Protein AF-A0A9E6B744-F1 (afdb_monomer_lite)

Radius of gyration: 39.84 Å; chains: 1; bounding box: 104×55×92 Å

Structure (mmCIF, N/CA/C/O backbone):
data_AF-A0A9E6B744-F1
#
_entry.id   AF-A0A9E6B744-F1
#
loop_
_atom_site.group_PDB
_atom_site.id
_atom_site.type_symbol
_atom_site.label_atom_id
_atom_site.label_alt_id
_atom_site.label_comp_id
_atom_site.label_asym_id
_atom_site.label_entity_id
_atom_site.label_seq_id
_atom_site.pdbx_PDB_ins_code
_atom_site.Cartn_x
_atom_site.Cartn_y
_atom_site.Cartn_z
_atom_site.occupancy
_atom_site.B_iso_or_equiv
_atom_site.auth_seq_id
_atom_site.auth_comp_id
_atom_site.auth_asym_id
_atom_site.auth_atom_id
_atom_site.pdbx_PDB_model_num
ATOM 1 N N . HIS A 1 1 ? -5.087 -10.497 24.461 1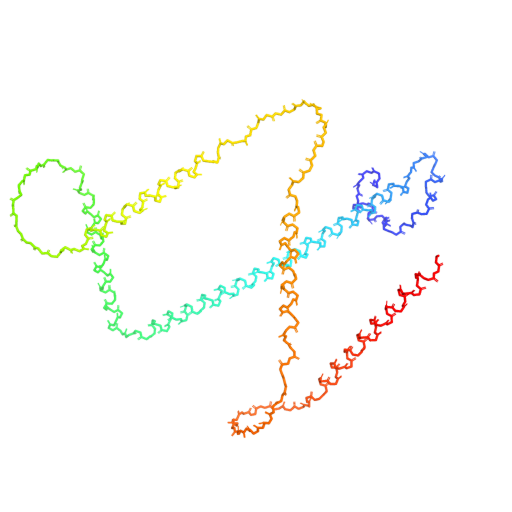.00 88.06 1 HIS A N 1
ATOM 2 C CA . HIS A 1 1 ? -5.471 -10.157 23.073 1.00 88.06 1 HIS A CA 1
ATOM 3 C C . HIS A 1 1 ? -5.691 -8.655 22.922 1.00 88.06 1 HIS A C 1
ATOM 5 O O . HIS A 1 1 ? -4.691 -7.960 22.991 1.00 88.06 1 HIS A O 1
ATOM 11 N N . ALA A 1 2 ? -6.916 -8.110 22.833 1.00 92.06 2 ALA A N 1
ATOM 12 C CA . ALA A 1 2 ? -7.140 -6.678 22.535 1.00 92.06 2 ALA A CA 1
ATOM 13 C C . ALA A 1 2 ? -6.372 -5.686 23.447 1.00 92.06 2 ALA A C 1
ATOM 15 O O . ALA A 1 2 ? -5.591 -4.882 22.947 1.00 92.06 2 ALA A O 1
ATOM 16 N N . LYS A 1 3 ? -6.492 -5.803 24.783 1.00 92.75 3 LYS A N 1
ATOM 17 C CA . LYS A 1 3 ? -5.719 -4.994 25.760 1.00 92.75 3 LYS A CA 1
ATOM 18 C C . LYS A 1 3 ? -4.191 -5.174 25.654 1.00 92.75 3 LYS A C 1
ATOM 20 O O . LYS A 1 3 ? -3.445 -4.299 26.072 1.00 92.75 3 LYS A O 1
ATOM 25 N N . ALA A 1 4 ? -3.736 -6.296 25.099 1.00 94.81 4 ALA A N 1
ATOM 26 C CA . ALA A 1 4 ? -2.325 -6.639 24.903 1.00 94.81 4 ALA A CA 1
ATOM 27 C C . ALA A 1 4 ? -1.835 -6.375 23.462 1.00 94.81 4 ALA A C 1
ATOM 29 O O . ALA A 1 4 ? -0.772 -6.856 23.093 1.00 94.81 4 ALA A O 1
ATOM 30 N N . GLN A 1 5 ? -2.623 -5.664 22.643 1.00 93.62 5 GLN A N 1
ATOM 31 C CA . GLN A 1 5 ? -2.310 -5.306 21.249 1.00 93.62 5 GLN A CA 1
ATOM 32 C C . GLN A 1 5 ? -2.060 -6.503 20.300 1.00 93.62 5 GLN A C 1
ATOM 34 O O . GLN A 1 5 ? -1.548 -6.338 19.199 1.00 93.62 5 GLN A O 1
ATOM 39 N N . GLU A 1 6 ? -2.483 -7.718 20.675 1.00 95.06 6 GLU A N 1
ATOM 40 C CA . GLU A 1 6 ? -2.377 -8.916 19.825 1.00 95.06 6 GLU A CA 1
ATOM 41 C C . GLU A 1 6 ? -3.513 -8.938 18.780 1.00 95.06 6 GLU A C 1
ATOM 43 O O . GLU A 1 6 ? -4.503 -9.669 18.923 1.00 95.06 6 GLU A O 1
ATOM 48 N N . TYR A 1 7 ? -3.406 -8.087 17.760 1.00 94.12 7 TYR A N 1
ATOM 49 C CA . TYR A 1 7 ? -4.481 -7.837 16.797 1.00 94.12 7 TYR A CA 1
ATOM 50 C C . TYR A 1 7 ? -4.802 -9.036 15.890 1.00 94.12 7 TYR A C 1
ATOM 52 O O . TYR A 1 7 ? -5.980 -9.276 15.620 1.00 94.12 7 TYR A O 1
ATOM 60 N N . ASP A 1 8 ? -3.816 -9.861 15.521 1.00 92.94 8 ASP A N 1
ATOM 61 C CA . ASP A 1 8 ? -4.054 -11.105 14.768 1.00 92.94 8 ASP A CA 1
ATOM 62 C C . ASP A 1 8 ? -4.947 -12.079 15.549 1.00 92.94 8 ASP A C 1
ATOM 64 O O . ASP A 1 8 ? -5.963 -12.554 15.042 1.00 92.94 8 ASP A O 1
ATOM 68 N N . LYS A 1 9 ? -4.622 -12.314 16.830 1.00 94.81 9 LYS A N 1
ATOM 69 C CA . LYS A 1 9 ? -5.406 -13.193 17.716 1.00 94.81 9 LYS A CA 1
ATOM 70 C C . LYS A 1 9 ? -6.803 -12.629 17.964 1.00 94.81 9 LYS A C 1
ATOM 72 O O . LYS A 1 9 ? -7.781 -13.365 17.978 1.00 94.81 9 LYS A O 1
ATOM 77 N N . ALA A 1 10 ? -6.919 -11.313 18.146 1.00 93.62 10 ALA A N 1
ATOM 78 C CA . ALA A 1 10 ? -8.222 -10.661 18.240 1.00 93.62 10 ALA A CA 1
ATOM 79 C C . ALA A 1 10 ? -9.054 -10.843 16.954 1.00 93.62 10 ALA A C 1
ATOM 81 O O . ALA A 1 10 ? -10.252 -11.106 17.037 1.00 93.62 10 ALA A O 1
ATOM 82 N N . THR A 1 11 ? -8.422 -10.778 15.780 1.00 93.88 11 THR A N 1
ATOM 83 C CA . THR A 1 11 ? -9.078 -11.037 14.490 1.00 93.88 11 THR A CA 1
ATOM 84 C C . THR A 1 11 ? -9.528 -12.496 14.372 1.00 93.88 11 THR A C 1
ATOM 86 O O . THR A 1 11 ? -10.661 -12.733 13.965 1.00 93.88 11 THR A O 1
ATOM 89 N N . SER A 1 12 ? -8.719 -13.472 14.812 1.00 95.44 12 SER A N 1
ATOM 90 C CA . SER A 1 12 ? -9.106 -14.895 14.805 1.00 95.44 12 SER A CA 1
ATOM 91 C C . SER A 1 12 ? -10.242 -15.249 15.776 1.00 95.44 12 SER A C 1
ATOM 93 O O . SER A 1 12 ? -10.881 -16.281 15.611 1.00 95.44 12 SER A O 1
ATOM 95 N N . PHE A 1 13 ? -10.514 -14.399 16.773 1.00 94.12 13 PHE A N 1
ATOM 96 C CA . PHE A 1 13 ? -11.696 -14.482 17.643 1.00 94.12 13 PHE A CA 1
ATOM 97 C C . PHE A 1 13 ? -12.860 -13.595 17.155 1.00 94.12 13 PHE A C 1
ATOM 99 O O . PHE A 1 13 ? -13.690 -13.167 17.954 1.00 94.12 13 PHE A O 1
ATOM 106 N N . ASN A 1 14 ? -12.915 -13.300 15.851 1.00 94.38 14 ASN A N 1
ATOM 107 C CA . ASN A 1 14 ? -13.980 -12.541 15.188 1.00 94.38 14 ASN A CA 1
ATOM 108 C C . ASN A 1 14 ? -14.268 -11.165 15.822 1.00 94.38 14 ASN A C 1
ATOM 110 O O . ASN A 1 14 ? -15.405 -10.695 15.824 1.00 94.38 14 ASN A O 1
ATOM 114 N N . LEU A 1 15 ? -13.238 -10.464 16.329 1.00 94.62 15 LEU A N 1
ATOM 115 C CA . LEU A 1 15 ? -13.409 -9.128 16.924 1.00 94.62 15 LEU A CA 1
ATOM 116 C C . LEU A 1 15 ? -14.116 -8.141 15.976 1.00 94.62 15 LEU A C 1
ATOM 118 O O . LEU A 1 15 ? -14.808 -7.240 16.447 1.00 94.62 15 LEU A O 1
ATOM 122 N N . ALA A 1 16 ? -13.963 -8.308 14.658 1.00 93.88 16 ALA A N 1
ATOM 123 C CA . ALA A 1 16 ? -14.638 -7.502 13.643 1.00 93.88 16 ALA A CA 1
ATOM 124 C C . ALA A 1 16 ? -16.170 -7.453 13.830 1.00 93.88 16 ALA A C 1
ATOM 126 O O . ALA A 1 16 ? -16.747 -6.366 13.728 1.00 93.88 16 ALA A O 1
ATOM 127 N N . ASP A 1 17 ? -16.782 -8.586 14.189 1.00 95.69 17 ASP A N 1
ATOM 128 C CA . ASP A 1 17 ? -18.237 -8.799 14.236 1.00 95.69 17 ASP A CA 1
ATOM 129 C C . ASP A 1 17 ? -18.893 -8.230 15.509 1.00 95.69 17 ASP A C 1
ATOM 131 O O . ASP A 1 17 ? -20.109 -8.056 15.575 1.00 95.69 17 ASP A O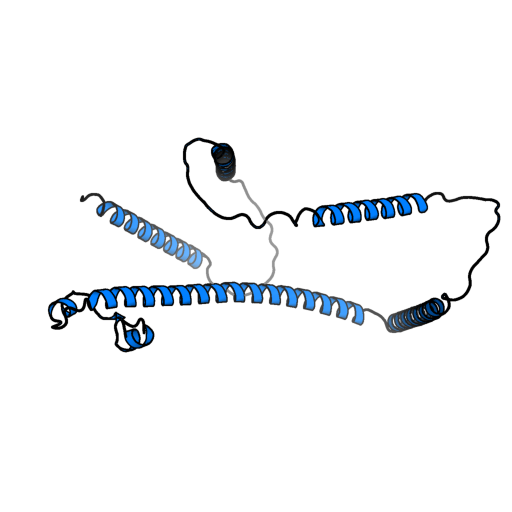 1
ATOM 135 N N . CYS A 1 18 ? -18.097 -7.908 16.533 1.00 93.94 18 CYS A N 1
ATOM 136 C CA . CYS A 1 18 ? -18.577 -7.297 17.773 1.00 93.94 18 CYS A CA 1
ATOM 137 C C . CYS A 1 18 ? -19.257 -5.945 17.494 1.00 93.94 18 CYS A C 1
ATOM 139 O O . CYS A 1 18 ? -18.626 -5.043 16.955 1.00 93.94 18 CYS A O 1
ATOM 141 N N . ILE A 1 19 ? -20.508 -5.744 17.914 1.00 95.56 19 ILE A N 1
ATOM 142 C CA . ILE A 1 19 ? -21.261 -4.502 17.636 1.00 95.56 19 ILE A CA 1
ATOM 143 C C . ILE A 1 19 ? -20.954 -3.327 18.589 1.00 95.56 19 ILE A C 1
ATOM 145 O O . ILE A 1 19 ? -21.642 -2.314 18.550 1.00 95.56 19 ILE A O 1
ATOM 149 N N . GLU A 1 20 ? -19.945 -3.450 19.462 1.00 95.50 20 GLU A N 1
ATOM 150 C CA . GLU A 1 20 ? -19.453 -2.375 20.353 1.00 95.50 20 GLU A CA 1
ATOM 151 C C . GLU A 1 20 ? -20.515 -1.755 21.297 1.00 95.50 20 GLU A C 1
ATOM 153 O O . GLU A 1 20 ? -20.338 -0.653 21.815 1.00 95.50 20 GLU A O 1
ATOM 158 N N . CYS A 1 21 ? -21.592 -2.492 21.586 1.00 95.25 21 CYS A N 1
ATOM 159 C CA . CYS A 1 21 ? -22.792 -2.058 22.318 1.00 95.25 21 CYS A CA 1
ATOM 160 C C . CYS A 1 21 ? -22.617 -1.721 23.818 1.00 95.25 21 CYS A C 1
ATOM 162 O O . CYS A 1 21 ? -23.603 -1.523 24.522 1.00 95.25 21 CYS A O 1
ATOM 164 N N . GLY A 1 22 ? -21.393 -1.690 24.349 1.00 93.81 22 GLY A N 1
ATOM 165 C CA . GLY A 1 22 ? -21.115 -1.344 25.753 1.00 93.81 22 GLY A CA 1
ATOM 166 C C . GLY A 1 22 ? -21.371 -2.453 26.787 1.00 93.81 22 GLY A C 1
ATOM 167 O O . GLY A 1 22 ? -20.672 -2.485 27.799 1.00 93.81 22 GLY A O 1
ATOM 168 N N . CYS A 1 23 ? -22.292 -3.394 26.535 1.00 93.69 23 CYS A N 1
ATOM 169 C CA . CYS A 1 23 ? -22.760 -4.386 27.521 1.00 93.69 23 CYS A CA 1
ATOM 170 C C . CYS A 1 23 ? -21.630 -5.152 28.235 1.00 93.69 23 CYS A C 1
ATOM 172 O O . CYS A 1 23 ? -21.678 -5.321 29.451 1.00 93.69 23 CYS A O 1
ATOM 174 N N . CYS A 1 24 ? -20.585 -5.561 27.507 1.00 91.88 24 CYS A N 1
ATOM 175 C CA . CYS A 1 24 ? -19.453 -6.299 28.076 1.00 91.88 24 CYS A CA 1
ATOM 176 C C . CYS A 1 24 ? -18.664 -5.497 29.124 1.00 91.88 24 CYS A C 1
ATOM 178 O O . CYS A 1 24 ? -18.105 -6.099 30.032 1.00 91.88 24 CYS A O 1
ATOM 180 N N . THR A 1 25 ? -18.610 -4.165 29.013 1.00 95.12 25 THR A N 1
ATOM 181 C CA . THR A 1 25 ? -17.971 -3.306 30.023 1.00 95.12 25 THR A CA 1
ATOM 182 C C . THR A 1 25 ? -18.822 -3.245 31.293 1.00 95.12 25 THR A C 1
ATOM 184 O O . THR A 1 25 ? -18.293 -3.421 32.383 1.00 95.12 25 THR A O 1
ATOM 187 N N . TYR A 1 26 ? -20.140 -3.054 31.157 1.00 93.69 26 TYR A N 1
ATOM 188 C CA . TYR A 1 26 ? -21.059 -2.899 32.294 1.00 93.69 26 TYR A CA 1
ATOM 189 C C . TYR A 1 26 ? -21.245 -4.188 33.114 1.00 93.69 26 TYR A C 1
ATOM 191 O O . TYR A 1 26 ? -21.381 -4.136 34.330 1.00 93.69 26 TYR A O 1
ATOM 199 N N . VAL A 1 27 ? -21.223 -5.353 32.459 1.00 95.12 27 VAL A N 1
ATOM 200 C CA . VAL A 1 27 ? -21.409 -6.666 33.110 1.00 95.12 27 VAL A CA 1
ATOM 201 C C . VAL A 1 27 ? -20.087 -7.240 33.663 1.00 95.12 27 VAL A C 1
ATOM 203 O O . VAL A 1 27 ? -20.088 -8.280 34.316 1.00 95.12 27 VAL A O 1
ATOM 206 N N . CYS A 1 28 ? -18.937 -6.594 33.430 1.00 91.50 28 CYS A N 1
ATOM 207 C CA . CYS A 1 28 ? -17.640 -7.111 33.870 1.00 91.50 28 CYS A CA 1
ATOM 208 C C . CYS A 1 28 ? -17.421 -6.895 35.385 1.00 91.50 28 CYS A C 1
ATOM 210 O O . CYS A 1 28 ? -17.223 -5.753 35.799 1.00 91.50 28 CYS A O 1
ATOM 212 N N . PRO A 1 29 ? -17.317 -7.954 36.218 1.00 95.31 29 PRO A N 1
ATOM 213 C CA . PRO A 1 29 ? -17.102 -7.821 37.667 1.00 95.31 29 PRO A CA 1
ATOM 214 C C . PRO A 1 29 ? -15.688 -7.339 38.042 1.00 95.31 29 PRO A C 1
ATOM 216 O O . PRO A 1 29 ? -15.354 -7.246 39.218 1.00 95.31 29 PRO A O 1
ATOM 219 N N . SER A 1 30 ? -14.834 -7.070 37.051 1.00 93.88 30 SER A N 1
ATOM 220 C CA . SER A 1 30 ? -13.493 -6.497 37.219 1.00 93.88 30 SER A CA 1
ATOM 221 C C . SER A 1 30 ? -13.404 -5.040 36.744 1.00 93.88 30 SER A C 1
ATOM 223 O O . SER A 1 30 ? -12.300 -4.509 36.658 1.00 93.88 30 SER A O 1
ATOM 225 N N . GLU A 1 31 ? -14.537 -4.426 36.373 1.00 89.69 31 GLU A N 1
ATOM 226 C CA . GLU A 1 31 ? -14.664 -3.019 35.950 1.00 89.69 31 GLU A CA 1
ATOM 227 C C . GLU A 1 31 ? -13.721 -2.616 34.789 1.00 89.69 31 GLU A C 1
ATOM 229 O O . GLU A 1 31 ? -13.305 -1.470 34.623 1.00 89.69 31 GLU A O 1
ATOM 234 N N . ILE A 1 32 ? -13.368 -3.588 33.938 1.00 92.12 32 ILE A N 1
ATOM 235 C CA . ILE A 1 32 ? -12.458 -3.385 32.806 1.00 92.12 32 ILE A CA 1
ATOM 236 C C . ILE A 1 32 ? -13.228 -2.750 31.633 1.00 92.12 32 ILE A C 1
ATOM 238 O O . ILE A 1 32 ? -14.231 -3.322 31.199 1.00 92.12 32 ILE A O 1
ATOM 242 N N . PRO A 1 33 ? -12.734 -1.652 31.018 1.00 93.38 33 PRO A N 1
ATOM 243 C CA . PRO A 1 33 ? -13.343 -1.026 29.839 1.00 93.38 33 PRO A CA 1
ATOM 244 C C . PRO A 1 33 ? -13.101 -1.849 28.557 1.00 93.38 33 PRO A C 1
ATOM 246 O O . PRO A 1 33 ? -12.411 -1.428 27.628 1.00 93.38 33 PRO A O 1
ATOM 249 N N . LEU A 1 34 ? -13.666 -3.059 28.506 1.00 93.19 34 LEU A N 1
ATOM 250 C CA . LEU A 1 34 ? -13.472 -4.044 27.437 1.00 93.19 34 LEU A CA 1
ATOM 251 C C . LEU A 1 34 ? -13.801 -3.480 26.050 1.00 93.19 34 LEU A C 1
ATOM 253 O O . LEU A 1 34 ? -13.017 -3.655 25.118 1.00 93.19 34 LEU A O 1
ATOM 257 N N . VAL A 1 35 ? -14.917 -2.756 25.925 1.00 95.12 35 VAL A N 1
ATOM 258 C CA . VAL A 1 35 ? -15.360 -2.183 24.643 1.00 95.12 35 VAL A CA 1
ATOM 259 C C . VAL A 1 35 ? -14.412 -1.098 24.123 1.00 95.12 35 VAL A C 1
ATOM 261 O O . VAL A 1 35 ? -14.255 -0.969 22.911 1.00 95.12 35 VAL A O 1
ATOM 264 N N . GLU A 1 36 ? -13.702 -0.387 24.998 1.00 94.94 36 GLU A N 1
ATOM 265 C CA . GLU A 1 36 ? -12.733 0.625 24.566 1.00 94.94 36 GLU A CA 1
ATOM 266 C C . GLU A 1 36 ? -11.460 -0.025 24.001 1.00 94.94 36 GLU A C 1
ATOM 268 O O . GLU A 1 36 ? -10.992 0.339 22.922 1.00 94.94 36 GLU A O 1
ATOM 273 N N . TYR A 1 37 ? -10.973 -1.101 24.631 1.00 95.50 37 TYR A N 1
ATOM 274 C CA . TYR A 1 37 ? -9.909 -1.921 24.041 1.00 95.50 37 TYR A CA 1
ATOM 275 C C . TYR A 1 37 ? -10.332 -2.567 22.710 1.00 95.50 37 TYR A C 1
ATOM 277 O O . TYR A 1 37 ? -9.500 -2.706 21.813 1.00 95.50 37 TYR A O 1
ATOM 285 N N . TYR A 1 38 ? -11.606 -2.945 22.554 1.00 95.75 38 TYR A N 1
ATOM 286 C CA . TYR A 1 38 ? -12.140 -3.468 21.291 1.00 95.75 38 TYR A CA 1
ATOM 287 C C . TYR A 1 38 ? -12.194 -2.403 20.185 1.00 95.75 38 TYR A C 1
ATOM 289 O O . TYR A 1 38 ? -11.800 -2.701 19.058 1.00 95.75 38 TYR A O 1
ATOM 297 N N . ARG A 1 39 ? -12.591 -1.162 20.499 1.00 96.12 39 ARG A N 1
ATOM 298 C CA . ARG A 1 39 ? -12.553 -0.017 19.569 1.00 96.12 39 ARG A CA 1
ATOM 299 C C . ARG A 1 39 ? -11.144 0.278 19.079 1.00 96.12 39 ARG A C 1
ATOM 301 O O . ARG A 1 39 ? -10.912 0.303 17.871 1.00 96.12 39 ARG A O 1
ATOM 308 N N . ILE A 1 40 ? -10.197 0.427 20.007 1.00 96.00 40 ILE A N 1
ATOM 309 C CA . ILE A 1 40 ? -8.783 0.686 19.696 1.00 96.00 40 ILE A CA 1
ATOM 310 C C . ILE A 1 40 ? -8.216 -0.441 18.821 1.00 96.00 40 ILE A C 1
ATOM 312 O O . ILE A 1 40 ? -7.604 -0.175 17.788 1.00 96.00 40 ILE A O 1
ATOM 316 N N . ALA A 1 41 ? -8.472 -1.704 19.179 1.00 96.62 41 ALA A N 1
ATOM 317 C CA . ALA A 1 41 ? -8.008 -2.849 18.401 1.00 96.62 41 ALA A CA 1
ATOM 318 C C . ALA A 1 41 ? -8.628 -2.909 16.994 1.00 96.62 41 ALA A C 1
ATOM 320 O O . ALA A 1 41 ? -7.911 -3.140 16.024 1.00 96.62 41 ALA A O 1
ATOM 321 N N . LYS A 1 42 ? -9.929 -2.634 16.843 1.00 96.44 42 LYS A N 1
ATOM 322 C CA . LYS A 1 42 ? -10.573 -2.534 15.523 1.00 96.44 42 LYS A CA 1
ATOM 323 C C . LYS A 1 42 ? -10.031 -1.385 14.677 1.00 96.44 42 LYS A C 1
ATOM 325 O O . LYS A 1 42 ? -9.900 -1.549 13.466 1.00 96.44 42 LYS A O 1
ATOM 330 N N . ALA A 1 43 ? -9.744 -0.233 15.282 1.00 96.31 43 ALA A N 1
ATOM 331 C CA . ALA A 1 43 ? -9.147 0.901 14.585 1.00 96.31 43 ALA A CA 1
ATOM 332 C C . ALA A 1 43 ? -7.744 0.546 14.064 1.00 96.31 43 ALA A C 1
ATOM 334 O O . ALA A 1 43 ? -7.457 0.789 12.894 1.00 96.31 43 ALA A O 1
ATOM 335 N N . ALA A 1 44 ? -6.924 -0.121 14.885 1.00 96.12 44 ALA A N 1
ATOM 336 C CA . ALA A 1 44 ? -5.612 -0.625 14.482 1.00 96.12 44 ALA A CA 1
ATOM 337 C C . ALA A 1 44 ? -5.702 -1.654 13.337 1.00 96.12 44 ALA A C 1
ATOM 339 O O . ALA A 1 44 ? -5.046 -1.477 12.315 1.00 96.12 44 ALA A O 1
ATOM 340 N N . ILE A 1 45 ? -6.580 -2.663 13.448 1.00 96.12 45 ILE A N 1
ATOM 341 C CA . ILE A 1 45 ? -6.802 -3.678 12.396 1.00 96.12 45 ILE A CA 1
ATOM 342 C C . ILE A 1 45 ? -7.232 -3.027 11.068 1.00 96.12 45 ILE A C 1
ATOM 344 O O . ILE A 1 45 ? -6.761 -3.419 10.000 1.00 96.12 45 ILE A O 1
ATOM 348 N N . LYS A 1 46 ? -8.109 -2.012 11.113 1.00 96.00 46 LYS A N 1
ATOM 349 C CA . LYS A 1 46 ? -8.527 -1.256 9.919 1.00 96.00 46 LYS A CA 1
ATOM 350 C C . LYS A 1 46 ? -7.364 -0.469 9.310 1.00 96.00 46 LYS A C 1
ATOM 352 O O . LYS A 1 46 ? -7.146 -0.583 8.107 1.00 96.00 46 LYS A O 1
ATOM 357 N N . ALA A 1 47 ? -6.606 0.266 10.126 1.00 96.56 47 ALA A N 1
ATOM 358 C CA . ALA A 1 47 ? -5.454 1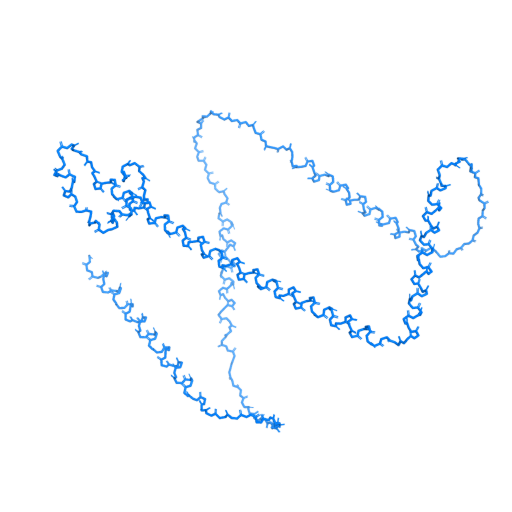.043 9.672 1.00 96.56 47 ALA A CA 1
ATOM 359 C C . ALA A 1 47 ? -4.381 0.152 9.023 1.00 96.56 47 ALA A C 1
ATOM 361 O O . ALA A 1 47 ? -3.932 0.438 7.916 1.00 96.56 47 ALA A O 1
ATOM 362 N N . GLU A 1 48 ? -4.047 -0.981 9.644 1.00 95.31 48 GLU A N 1
ATOM 363 C CA . GLU A 1 48 ? -3.090 -1.951 9.104 1.00 95.31 48 GLU A CA 1
ATOM 364 C C . GLU A 1 48 ? -3.593 -2.582 7.789 1.00 95.31 48 GLU A C 1
ATOM 366 O O . GLU A 1 48 ? -2.838 -2.746 6.828 1.00 95.31 48 GLU A O 1
ATOM 371 N N . ALA A 1 49 ? -4.891 -2.896 7.696 1.00 95.81 49 ALA A N 1
ATOM 372 C CA . ALA A 1 49 ? -5.502 -3.390 6.463 1.00 95.81 49 ALA A CA 1
ATOM 373 C C . ALA A 1 49 ? -5.553 -2.327 5.347 1.00 95.81 49 ALA A C 1
ATOM 375 O O . ALA A 1 49 ? -5.545 -2.678 4.166 1.00 95.81 49 ALA A O 1
ATOM 376 N N . GLU A 1 50 ? -5.619 -1.039 5.685 1.00 97.44 50 GLU A N 1
ATOM 377 C CA . GLU A 1 50 ? -5.533 0.070 4.730 1.00 97.44 50 GLU A CA 1
ATOM 378 C C . GLU A 1 50 ? -4.091 0.342 4.288 1.00 97.44 50 GLU A C 1
ATOM 380 O O . GLU A 1 50 ? -3.862 0.537 3.094 1.00 97.44 50 GLU A O 1
ATOM 385 N N . GLU A 1 51 ? -3.112 0.262 5.192 1.00 97.31 51 GLU A N 1
ATOM 386 C CA . GLU A 1 51 ? -1.686 0.337 4.855 1.00 97.31 51 GLU A CA 1
ATOM 387 C C . GLU A 1 51 ? -1.277 -0.810 3.918 1.00 97.31 51 GLU A C 1
ATOM 389 O O . GLU A 1 51 ? -0.679 -0.562 2.868 1.00 97.31 51 GLU A O 1
ATOM 394 N N . LYS A 1 52 ? -1.687 -2.053 4.216 1.00 97.50 52 LYS A N 1
ATOM 395 C CA . LYS A 1 52 ? -1.454 -3.223 3.347 1.00 97.50 52 LYS A CA 1
ATOM 396 C C . LYS A 1 52 ? -2.000 -2.998 1.928 1.00 97.50 52 LYS A C 1
ATOM 398 O O . LYS A 1 52 ? -1.261 -3.176 0.959 1.00 97.50 52 LYS A O 1
ATOM 403 N N . LYS A 1 53 ? -3.238 -2.499 1.789 1.00 97.88 53 LYS A N 1
ATOM 404 C CA . LYS A 1 53 ? -3.835 -2.140 0.482 1.00 97.88 53 LYS A CA 1
ATOM 405 C C . LYS A 1 53 ? -3.066 -1.020 -0.226 1.00 97.88 53 LYS A C 1
ATOM 407 O O . LYS A 1 53 ? -2.870 -1.079 -1.439 1.00 97.88 53 LYS A O 1
ATOM 412 N N . GLN A 1 54 ? -2.612 0.002 0.501 1.00 98.19 54 GLN A N 1
ATOM 413 C CA . GLN A 1 54 ? -1.801 1.083 -0.072 1.00 98.19 54 GLN A CA 1
ATOM 414 C C . GLN A 1 54 ? -0.439 0.570 -0.564 1.00 98.19 54 GLN A C 1
ATOM 416 O O . GLN A 1 54 ? -0.013 0.938 -1.661 1.00 98.19 54 GLN A O 1
ATOM 421 N N . ALA A 1 55 ? 0.206 -0.329 0.183 1.00 98.44 55 ALA A N 1
ATOM 422 C CA . ALA A 1 55 ? 1.455 -0.976 -0.208 1.00 98.44 55 ALA A CA 1
ATOM 423 C C . ALA A 1 55 ? 1.286 -1.884 -1.442 1.00 98.44 55 ALA A C 1
ATOM 425 O O . ALA A 1 55 ? 2.144 -1.886 -2.325 1.00 98.44 55 ALA A O 1
ATOM 426 N N . GLU A 1 56 ? 0.174 -2.614 -1.561 1.00 98.06 56 GLU A N 1
ATOM 427 C CA . GLU A 1 56 ? -0.165 -3.394 -2.762 1.00 98.06 56 GLU A CA 1
ATOM 428 C C . GLU A 1 56 ? -0.393 -2.503 -3.990 1.00 98.06 56 GLU A C 1
ATOM 430 O O . GLU A 1 56 ? 0.193 -2.747 -5.046 1.00 98.06 56 GLU A O 1
ATOM 435 N N . LEU A 1 57 ? -1.165 -1.421 -3.852 1.00 98.31 57 LEU A N 1
ATOM 436 C CA . LEU A 1 57 ? -1.367 -0.442 -4.926 1.00 98.31 57 LEU A CA 1
ATOM 437 C C . LEU A 1 57 ? -0.058 0.266 -5.321 1.00 98.31 57 LEU A C 1
ATOM 439 O O . LEU A 1 57 ? 0.132 0.607 -6.491 1.00 98.31 57 LEU A O 1
ATOM 443 N N . ALA A 1 58 ? 0.863 0.475 -4.375 1.00 98.25 58 ALA A N 1
ATOM 444 C CA . ALA A 1 58 ? 2.195 1.008 -4.650 1.00 98.25 58 ALA A CA 1
ATOM 445 C C . ALA A 1 58 ? 3.065 0.013 -5.440 1.00 98.25 58 ALA A C 1
ATOM 447 O O . ALA A 1 58 ? 3.681 0.420 -6.428 1.00 98.25 58 ALA A O 1
ATOM 448 N N . LYS A 1 59 ? 3.056 -1.280 -5.072 1.00 98.50 59 LYS A N 1
ATOM 449 C CA . LYS A 1 59 ? 3.719 -2.362 -5.827 1.00 98.50 59 LYS A CA 1
ATOM 450 C C . LYS A 1 59 ? 3.188 -2.432 -7.259 1.00 98.50 59 LYS A C 1
ATOM 452 O O . LYS A 1 59 ? 3.952 -2.199 -8.185 1.00 98.50 59 LYS A O 1
ATOM 457 N N . GLN A 1 60 ? 1.871 -2.556 -7.448 1.00 98.44 60 GLN A N 1
ATOM 458 C CA . GLN A 1 60 ? 1.243 -2.596 -8.780 1.00 98.44 60 GLN A CA 1
ATOM 459 C C . GLN A 1 60 ? 1.651 -1.406 -9.671 1.00 98.44 60 GLN A C 1
ATOM 461 O O . GLN A 1 60 ? 1.963 -1.576 -10.851 1.00 98.44 60 GLN A O 1
ATOM 466 N N . ARG A 1 61 ? 1.699 -0.186 -9.114 1.00 98.12 61 ARG A N 1
ATOM 467 C CA . ARG A 1 61 ? 2.159 1.020 -9.832 1.00 98.12 61 ARG A CA 1
ATOM 468 C C . ARG A 1 61 ? 3.649 0.974 -10.186 1.00 98.12 61 ARG A C 1
ATOM 470 O O . ARG A 1 61 ? 4.032 1.479 -11.243 1.00 98.12 61 ARG A O 1
ATOM 477 N N . PHE A 1 62 ? 4.483 0.404 -9.320 1.00 98.62 62 PHE A N 1
ATOM 478 C CA . PHE A 1 62 ? 5.904 0.192 -9.584 1.00 98.62 62 PHE A CA 1
ATOM 479 C C . PHE A 1 62 ? 6.118 -0.878 -10.663 1.00 98.62 62 PHE A C 1
ATOM 481 O O . PHE A 1 62 ? 6.863 -0.636 -11.611 1.00 98.62 62 PHE A O 1
ATOM 488 N N . ASP A 1 63 ? 5.416 -2.005 -10.575 1.00 98.12 63 ASP A N 1
ATOM 489 C CA . ASP A 1 63 ? 5.544 -3.140 -11.491 1.00 98.12 63 ASP A CA 1
ATOM 490 C C . ASP A 1 63 ? 5.133 -2.750 -12.916 1.00 98.12 63 ASP A C 1
ATOM 492 O O . ASP A 1 63 ? 5.903 -2.951 -13.854 1.00 98.12 63 ASP A O 1
ATOM 496 N N . LEU A 1 64 ? 3.996 -2.061 -13.080 1.00 98.44 64 LEU A N 1
ATOM 497 C CA . LEU A 1 64 ? 3.557 -1.506 -14.370 1.00 98.44 64 LEU A CA 1
ATOM 498 C C . LEU A 1 64 ? 4.568 -0.502 -14.958 1.00 98.44 64 LEU A C 1
ATOM 500 O O . LEU A 1 64 ? 4.793 -0.466 -16.171 1.00 98.44 64 LEU A O 1
ATOM 504 N N . ARG A 1 65 ? 5.212 0.316 -14.112 1.00 98.12 65 ARG A N 1
ATOM 505 C CA . ARG A 1 65 ? 6.273 1.244 -14.541 1.00 98.12 65 ARG A CA 1
ATOM 506 C C . ARG A 1 65 ? 7.531 0.494 -14.983 1.00 98.12 65 ARG A C 1
ATOM 508 O O . ARG A 1 65 ? 8.155 0.911 -15.959 1.00 98.12 65 ARG A O 1
ATOM 515 N N . THR A 1 66 ? 7.892 -0.576 -14.281 1.00 98.25 66 THR A N 1
ATOM 516 C CA . THR A 1 66 ? 9.060 -1.416 -14.571 1.00 98.25 66 THR A CA 1
ATOM 517 C C . THR A 1 66 ? 8.855 -2.207 -15.859 1.00 98.25 66 THR A C 1
ATOM 519 O O . THR A 1 66 ? 9.677 -2.076 -16.759 1.00 98.25 66 THR A O 1
ATOM 522 N N . GLN A 1 67 ? 7.714 -2.883 -16.027 1.00 98.25 67 GLN A N 1
ATOM 523 C CA . GLN A 1 67 ? 7.322 -3.568 -17.268 1.00 98.25 67 GLN A CA 1
ATOM 524 C C . GLN A 1 67 ? 7.426 -2.633 -18.482 1.00 98.25 67 GLN A C 1
ATOM 526 O O . GLN A 1 67 ? 8.148 -2.927 -19.432 1.00 98.25 67 GLN A O 1
ATOM 531 N N . ARG A 1 68 ? 6.826 -1.433 -18.410 1.00 98.31 68 ARG A N 1
ATOM 532 C CA . ARG A 1 68 ? 6.902 -0.438 -19.495 1.00 98.31 68 ARG A CA 1
ATOM 533 C C . ARG A 1 68 ? 8.344 -0.022 -19.832 1.00 98.31 68 ARG A C 1
ATOM 535 O O . ARG A 1 68 ? 8.651 0.229 -20.996 1.00 98.31 68 ARG A O 1
ATOM 542 N N . LEU A 1 69 ? 9.224 0.091 -18.833 1.00 98.00 69 LEU A N 1
ATOM 543 C CA . LEU A 1 69 ? 10.641 0.427 -19.031 1.00 98.00 69 LEU A CA 1
ATOM 544 C C . LEU A 1 69 ? 11.441 -0.749 -19.609 1.00 98.00 69 LEU A C 1
ATOM 546 O O . LEU A 1 69 ? 12.308 -0.536 -20.458 1.00 98.00 69 LEU A O 1
ATOM 550 N N . GLU A 1 70 ? 11.144 -1.976 -19.187 1.00 98.06 70 GLU A N 1
ATOM 551 C CA . GLU A 1 70 ? 11.750 -3.192 -19.722 1.00 98.06 70 GLU A CA 1
ATOM 552 C C . GLU A 1 70 ? 11.333 -3.454 -21.166 1.00 98.06 70 GLU A C 1
ATOM 554 O O . GLU A 1 70 ? 12.194 -3.766 -21.983 1.00 98.06 70 GLU A O 1
ATOM 559 N N . ASP A 1 71 ? 10.062 -3.259 -21.513 1.00 97.56 71 ASP A N 1
ATOM 560 C CA . ASP A 1 71 ? 9.563 -3.393 -22.882 1.00 97.56 71 ASP A CA 1
ATOM 561 C C . ASP A 1 71 ? 10.174 -2.326 -23.802 1.00 97.56 71 ASP A C 1
ATOM 563 O O . ASP A 1 71 ? 10.655 -2.643 -24.892 1.00 97.56 71 ASP A O 1
ATOM 567 N N . GLU A 1 72 ? 10.259 -1.072 -23.342 1.00 97.75 72 GLU A N 1
ATOM 568 C CA . GLU A 1 72 ? 10.929 0.013 -24.069 1.00 97.75 72 GLU A CA 1
ATOM 569 C C . GLU A 1 72 ? 12.428 -0.288 -24.280 1.00 97.75 72 GLU A C 1
ATOM 571 O O . GLU A 1 72 ? 12.968 -0.076 -25.372 1.00 97.75 72 GLU A O 1
ATOM 576 N N . LYS A 1 73 ? 13.105 -0.838 -23.262 1.00 98.00 73 LYS A N 1
ATOM 577 C CA . LYS A 1 73 ? 14.498 -1.300 -23.351 1.00 98.00 73 LYS A CA 1
ATOM 578 C C . LYS A 1 73 ? 14.635 -2.483 -24.314 1.00 98.00 73 LYS A C 1
ATOM 580 O O . LYS A 1 73 ? 15.504 -2.444 -25.183 1.00 98.00 73 LYS A O 1
ATOM 585 N N . ARG A 1 74 ? 13.768 -3.496 -24.219 1.00 97.62 74 ARG A N 1
ATOM 586 C CA . ARG A 1 74 ? 13.780 -4.707 -25.055 1.00 97.62 74 ARG A CA 1
ATOM 587 C C . ARG A 1 74 ? 13.521 -4.364 -26.521 1.00 97.62 74 ARG A C 1
ATOM 589 O O . ARG A 1 74 ? 14.245 -4.853 -27.383 1.00 97.62 74 ARG A O 1
ATOM 596 N N . ALA A 1 75 ? 12.586 -3.457 -26.808 1.00 97.00 75 ALA A N 1
ATOM 597 C CA . ALA A 1 75 ? 12.330 -2.938 -28.151 1.00 97.00 75 ALA A CA 1
ATOM 598 C C . ALA A 1 75 ? 13.518 -2.123 -28.701 1.00 97.00 75 ALA A C 1
ATOM 600 O O . ALA A 1 75 ? 13.915 -2.299 -29.856 1.00 97.00 75 ALA A O 1
ATOM 601 N N . ARG A 1 76 ? 14.135 -1.268 -27.871 1.00 96.62 76 ARG A N 1
ATOM 602 C CA . ARG A 1 76 ? 15.340 -0.498 -28.227 1.00 96.62 76 ARG A CA 1
ATOM 603 C C . ARG A 1 76 ? 16.525 -1.419 -28.540 1.00 96.62 76 ARG A C 1
ATOM 605 O O . ARG A 1 76 ? 17.182 -1.232 -29.563 1.00 96.62 76 ARG A O 1
ATOM 612 N N . GLU A 1 77 ? 16.759 -2.441 -27.719 1.00 97.12 77 GLU A N 1
ATOM 613 C CA . GLU A 1 77 ? 17.779 -3.466 -27.956 1.00 97.12 77 GLU A CA 1
ATOM 614 C C . GLU A 1 77 ? 17.474 -4.330 -29.183 1.00 97.12 77 GLU A C 1
ATOM 616 O O . GLU A 1 77 ? 18.378 -4.578 -29.976 1.00 97.12 77 GLU A O 1
ATOM 621 N N . ALA A 1 78 ? 16.228 -4.766 -29.383 1.00 96.69 78 ALA A N 1
ATOM 622 C CA . ALA A 1 78 ? 15.828 -5.547 -30.552 1.00 96.69 78 ALA A CA 1
ATOM 623 C C . ALA A 1 78 ? 16.051 -4.757 -31.851 1.00 96.69 78 ALA A C 1
ATOM 625 O O . ALA A 1 78 ? 16.641 -5.281 -32.794 1.00 96.69 78 ALA A O 1
ATOM 626 N N . LYS A 1 79 ? 15.690 -3.465 -31.878 1.00 96.44 79 LYS A N 1
ATOM 627 C CA . LYS A 1 79 ? 15.950 -2.576 -33.022 1.00 96.44 79 LYS A CA 1
ATOM 628 C C . LYS A 1 79 ? 17.450 -2.378 -33.277 1.00 96.44 79 LYS A C 1
ATOM 630 O O . LYS A 1 79 ? 17.865 -2.347 -34.436 1.00 96.44 79 LYS A O 1
ATOM 635 N N . GLN A 1 80 ? 18.276 -2.293 -32.230 1.00 95.88 80 GLN A N 1
ATOM 636 C CA . GLN A 1 80 ? 19.738 -2.250 -32.375 1.00 95.88 80 GLN A CA 1
ATOM 637 C C . GLN A 1 80 ? 20.308 -3.578 -32.897 1.00 95.88 80 GLN A C 1
ATOM 639 O O . GLN A 1 80 ? 21.070 -3.561 -33.863 1.00 95.88 80 GLN A O 1
ATOM 644 N N . LYS A 1 81 ? 19.902 -4.720 -32.325 1.00 96.25 81 LYS A N 1
ATOM 645 C CA . LYS A 1 81 ? 20.329 -6.071 -32.732 1.00 96.25 81 LYS A CA 1
ATOM 646 C C . LYS A 1 81 ? 19.940 -6.360 -34.187 1.00 96.25 81 LYS A C 1
ATOM 648 O O . LYS A 1 81 ? 20.803 -6.736 -34.974 1.00 96.25 81 LYS A O 1
ATOM 653 N N . ALA A 1 82 ? 18.701 -6.062 -34.586 1.00 94.75 82 ALA A N 1
ATOM 654 C CA . ALA A 1 82 ? 18.239 -6.188 -35.970 1.00 94.75 82 ALA A CA 1
ATOM 655 C C . ALA A 1 82 ? 18.990 -5.249 -36.934 1.00 94.75 82 ALA A C 1
ATOM 657 O O . ALA A 1 82 ? 19.371 -5.662 -38.027 1.00 94.75 82 ALA A O 1
ATOM 658 N N . SER A 1 83 ? 19.269 -4.002 -36.536 1.00 92.06 83 SER A N 1
ATOM 659 C CA . SER A 1 83 ? 20.077 -3.071 -37.341 1.00 92.06 83 SER A CA 1
ATOM 660 C C . SER A 1 83 ? 21.520 -3.565 -37.519 1.00 92.06 83 SER A C 1
ATOM 662 O O . SER A 1 83 ? 22.048 -3.553 -38.631 1.00 92.06 83 SER A O 1
ATOM 664 N N . ALA A 1 84 ? 22.143 -4.081 -36.455 1.00 93.44 84 ALA A N 1
ATOM 665 C CA . ALA A 1 84 ? 23.474 -4.681 -36.503 1.00 93.44 84 ALA A CA 1
ATOM 666 C C . ALA A 1 84 ? 23.508 -5.965 -37.353 1.00 93.44 84 ALA A C 1
ATOM 668 O O . ALA A 1 84 ? 24.443 -6.156 -38.128 1.00 93.44 84 ALA A O 1
ATOM 669 N N . GLN A 1 85 ? 22.474 -6.809 -37.280 1.00 92.00 85 GLN A N 1
ATOM 670 C CA . GLN A 1 85 ? 22.339 -8.010 -38.109 1.00 92.00 85 GLN A CA 1
ATOM 671 C C . GLN A 1 85 ? 22.136 -7.665 -39.593 1.00 92.00 85 GLN A C 1
ATOM 673 O O . GLN A 1 85 ? 22.791 -8.267 -40.444 1.00 92.00 85 GLN A O 1
ATOM 678 N N . ARG A 1 86 ? 21.310 -6.658 -39.916 1.00 90.19 86 ARG A N 1
ATOM 679 C CA . ARG A 1 86 ? 21.162 -6.130 -41.288 1.00 90.19 86 ARG A CA 1
ATOM 680 C C . ARG A 1 86 ? 22.469 -5.535 -41.814 1.00 90.19 86 ARG A C 1
ATOM 682 O O . ARG A 1 86 ? 22.826 -5.770 -42.956 1.00 90.19 86 ARG A O 1
ATOM 689 N N . ARG A 1 87 ? 23.246 -4.839 -40.977 1.00 89.25 87 ARG A N 1
ATOM 690 C CA . ARG A 1 87 ? 24.604 -4.410 -41.358 1.00 89.25 87 ARG A CA 1
ATOM 691 C C . ARG A 1 87 ? 25.514 -5.613 -41.627 1.00 89.25 87 ARG A C 1
ATOM 693 O O . ARG A 1 87 ? 26.131 -5.656 -42.678 1.00 89.25 87 ARG A O 1
ATOM 700 N N . LYS A 1 88 ? 25.553 -6.610 -40.733 1.00 88.94 88 LYS A N 1
ATOM 701 C CA . LYS A 1 88 ? 26.420 -7.802 -40.852 1.00 88.94 88 LYS A CA 1
ATOM 702 C C . LYS A 1 88 ? 26.085 -8.697 -42.056 1.00 88.94 88 LYS A C 1
ATOM 704 O O . LYS A 1 88 ? 27.002 -9.281 -42.628 1.00 88.94 88 LYS A O 1
ATOM 709 N N . SER A 1 89 ? 24.809 -8.809 -42.426 1.00 85.81 89 SER A N 1
ATOM 710 C CA . SER A 1 89 ? 24.363 -9.538 -43.627 1.00 85.81 89 SER A CA 1
ATOM 711 C C . SER A 1 89 ? 24.674 -8.781 -44.917 1.00 85.81 89 SER A C 1
ATOM 713 O O . SER A 1 89 ? 25.080 -9.407 -45.888 1.00 85.81 89 SER A O 1
ATOM 715 N N . ASN A 1 90 ? 24.572 -7.449 -44.908 1.00 85.19 90 ASN A N 1
ATOM 716 C CA . ASN A 1 90 ? 24.846 -6.613 -46.077 1.00 85.19 90 ASN A CA 1
ATOM 717 C C . ASN A 1 90 ? 26.344 -6.327 -46.327 1.00 85.19 90 ASN A C 1
ATOM 719 O O . ASN A 1 90 ? 26.662 -5.734 -47.352 1.00 85.19 90 ASN A O 1
ATOM 723 N N . MET A 1 91 ? 27.266 -6.719 -45.438 1.00 81.38 91 MET A N 1
ATOM 724 C CA . MET A 1 91 ? 28.706 -6.697 -45.753 1.00 81.38 91 MET A CA 1
ATOM 725 C C . MET A 1 91 ? 29.060 -7.887 -46.654 1.00 81.38 91 MET A C 1
ATOM 727 O O . MET A 1 91 ? 28.661 -9.016 -46.350 1.00 81.38 91 MET A O 1
ATOM 731 N N . SER A 1 92 ? 29.862 -7.673 -47.699 1.00 79.94 92 SER A N 1
ATOM 732 C CA . SER A 1 92 ? 30.394 -8.740 -48.566 1.00 79.94 92 SER A CA 1
ATOM 733 C C . SER A 1 92 ? 31.423 -9.620 -47.833 1.00 79.94 92 SER A C 1
ATOM 735 O O . SER A 1 92 ? 31.660 -9.443 -46.636 1.00 79.94 92 SER A O 1
ATOM 737 N N . SER A 1 93 ? 32.018 -10.616 -48.492 1.00 74.69 93 SER A N 1
ATOM 738 C CA . SER A 1 93 ? 33.183 -11.338 -47.949 1.00 74.69 93 SER A CA 1
ATOM 739 C C . SER A 1 93 ? 34.397 -10.410 -47.827 1.00 74.69 93 SER A C 1
ATOM 741 O O . SER A 1 93 ? 34.904 -10.223 -46.724 1.00 74.69 93 SER A O 1
ATOM 743 N N . SER A 1 94 ? 34.770 -9.734 -48.916 1.00 78.38 94 SER A N 1
ATOM 744 C CA . SER A 1 94 ? 35.923 -8.825 -48.983 1.00 78.38 94 SER A CA 1
ATOM 745 C C . SER A 1 94 ? 35.893 -7.700 -47.943 1.00 78.38 94 SER A C 1
ATOM 747 O O . SER A 1 94 ? 36.935 -7.360 -47.381 1.00 78.38 94 SER A O 1
ATOM 749 N N . ASP A 1 95 ? 34.715 -7.153 -47.614 1.00 79.25 95 ASP A N 1
ATOM 750 C CA . ASP A 1 95 ? 34.624 -6.104 -46.588 1.00 79.25 95 ASP A CA 1
ATOM 751 C C . ASP A 1 95 ? 34.950 -6.636 -45.182 1.00 79.25 95 ASP A C 1
ATOM 753 O O . ASP A 1 95 ? 35.484 -5.905 -44.345 1.00 79.25 95 ASP A O 1
ATOM 757 N N . LYS A 1 96 ? 34.631 -7.908 -44.900 1.00 81.38 96 LYS A N 1
ATOM 758 C CA . LYS A 1 96 ? 34.909 -8.538 -43.599 1.00 81.38 96 LYS A CA 1
ATOM 759 C C . LYS A 1 96 ? 36.412 -8.730 -43.412 1.00 81.38 96 LYS A C 1
ATOM 761 O O . LYS A 1 96 ? 36.926 -8.417 -42.338 1.00 81.38 96 LYS A O 1
ATOM 766 N N . ASP A 1 97 ? 37.109 -9.150 -44.465 1.00 83.56 97 ASP A N 1
ATOM 767 C CA . ASP A 1 97 ? 38.562 -9.334 -44.457 1.00 83.56 97 ASP A CA 1
ATOM 768 C C . ASP A 1 97 ? 39.297 -7.989 -44.345 1.00 83.56 97 ASP A C 1
ATOM 770 O O . ASP A 1 97 ? 40.211 -7.843 -43.530 1.00 83.56 97 ASP A O 1
ATOM 774 N N . ALA A 1 98 ? 38.835 -6.957 -45.063 1.00 86.69 98 ALA A N 1
ATOM 775 C CA . ALA A 1 98 ? 39.363 -5.597 -44.944 1.00 86.69 98 ALA A CA 1
ATOM 776 C C . ALA A 1 98 ? 39.201 -5.023 -43.520 1.00 86.69 98 ALA A C 1
ATOM 778 O O . ALA A 1 98 ? 40.143 -4.447 -42.964 1.00 86.69 98 ALA A O 1
ATOM 779 N N . VAL A 1 99 ? 38.035 -5.223 -42.889 1.00 84.88 99 VAL A N 1
ATOM 780 C CA . VAL A 1 99 ? 37.781 -4.809 -41.496 1.00 84.88 99 VAL A CA 1
ATOM 781 C C . VAL A 1 99 ? 38.628 -5.611 -40.501 1.00 84.88 99 VAL A C 1
ATOM 783 O O . VAL A 1 99 ? 39.163 -5.028 -39.554 1.00 84.88 99 VAL A O 1
ATOM 786 N N . ALA A 1 100 ? 38.814 -6.917 -40.714 1.00 87.31 100 ALA A N 1
ATOM 787 C CA . ALA A 1 100 ? 39.688 -7.746 -39.884 1.00 87.31 100 ALA A CA 1
ATOM 788 C C . ALA A 1 100 ? 41.157 -7.287 -39.966 1.00 87.31 100 ALA A C 1
ATOM 790 O O . ALA A 1 100 ? 41.811 -7.117 -38.932 1.00 87.31 100 ALA A O 1
ATOM 791 N N . LEU A 1 101 ? 41.655 -6.993 -41.172 1.00 89.69 101 LEU A N 1
ATOM 792 C CA . LEU A 1 101 ? 43.008 -6.480 -41.402 1.00 89.69 101 LEU A CA 1
ATOM 793 C C . LEU A 1 101 ? 43.218 -5.101 -40.748 1.00 89.69 101 LEU A C 1
ATOM 795 O O . LEU A 1 101 ? 44.260 -4.848 -40.136 1.00 89.69 101 LEU A O 1
ATOM 799 N N . ALA A 1 102 ? 42.218 -4.215 -40.821 1.00 87.12 102 ALA A N 1
ATOM 800 C CA . ALA A 1 102 ? 42.246 -2.915 -40.152 1.00 87.12 102 ALA A CA 1
ATOM 801 C C . ALA A 1 102 ? 42.285 -3.055 -38.618 1.00 87.12 102 ALA A C 1
ATOM 803 O O . ALA A 1 102 ? 43.110 -2.417 -37.959 1.00 87.12 102 ALA A O 1
ATOM 804 N N . MET A 1 103 ? 41.462 -3.941 -38.044 1.00 90.38 103 MET A N 1
ATOM 805 C CA . MET A 1 103 ? 41.479 -4.247 -36.608 1.00 90.38 103 MET A CA 1
ATOM 806 C C . MET A 1 103 ? 42.822 -4.837 -36.154 1.00 90.38 103 MET A C 1
ATOM 808 O O . MET A 1 103 ? 43.335 -4.445 -35.104 1.00 90.38 103 MET A O 1
ATOM 812 N N . ALA A 1 104 ? 43.434 -5.720 -36.951 1.00 88.56 104 ALA A N 1
ATOM 813 C CA . ALA A 1 104 ? 44.761 -6.267 -36.670 1.00 88.56 104 ALA A CA 1
ATOM 814 C C . ALA A 1 104 ? 45.843 -5.170 -36.647 1.00 88.56 104 ALA A C 1
ATOM 816 O O . ALA A 1 104 ? 46.625 -5.099 -35.696 1.00 88.56 104 ALA A O 1
ATOM 817 N N . ARG A 1 105 ? 45.835 -4.254 -37.628 1.00 87.69 105 ARG A N 1
ATOM 818 C CA . ARG A 1 105 ? 46.743 -3.091 -37.678 1.00 87.69 105 ARG A CA 1
ATOM 819 C C . ARG A 1 105 ? 46.564 -2.159 -36.473 1.00 87.69 105 ARG A C 1
ATOM 821 O O . ARG A 1 105 ? 47.557 -1.722 -35.894 1.00 87.69 105 ARG A O 1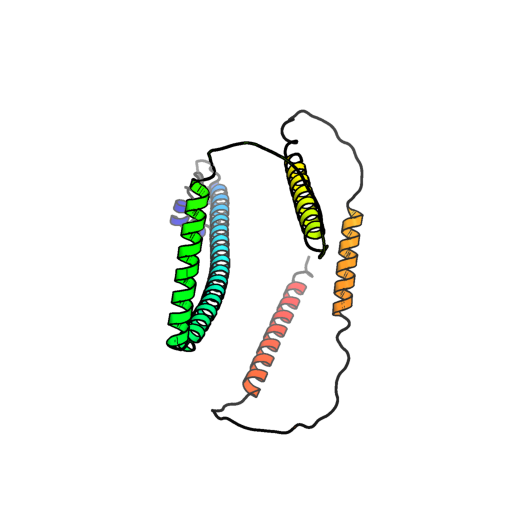
ATOM 828 N N . ILE A 1 106 ? 45.325 -1.898 -36.045 1.00 89.12 106 ILE A N 1
ATOM 829 C CA . ILE A 1 106 ? 45.040 -1.093 -34.842 1.00 89.12 106 ILE A CA 1
ATOM 830 C C . ILE A 1 106 ? 45.524 -1.808 -33.570 1.00 89.12 106 ILE A C 1
ATOM 832 O O . ILE A 1 106 ? 46.144 -1.172 -32.718 1.00 89.12 106 ILE A O 1
ATOM 836 N N . LYS A 1 107 ? 45.306 -3.127 -33.447 1.00 91.00 107 LYS A N 1
ATOM 837 C CA . LYS A 1 107 ? 45.791 -3.928 -32.310 1.00 91.00 107 LYS A CA 1
ATOM 838 C C . LYS A 1 107 ? 47.321 -3.906 -32.220 1.00 91.00 107 LYS A C 1
ATOM 840 O O . LYS A 1 107 ? 47.849 -3.652 -31.141 1.00 91.00 107 LYS A O 1
ATOM 845 N N . ALA A 1 108 ? 48.019 -4.093 -33.343 1.00 87.25 108 ALA A N 1
ATOM 846 C CA . ALA A 1 108 ? 49.478 -4.014 -33.413 1.00 87.25 108 ALA A CA 1
ATOM 847 C C . ALA A 1 108 ? 49.999 -2.611 -33.049 1.00 87.25 108 ALA A C 1
ATOM 849 O O . ALA A 1 108 ? 50.873 -2.484 -32.193 1.00 87.25 108 ALA A O 1
ATOM 850 N N . LYS A 1 109 ? 49.407 -1.544 -33.610 1.00 90.69 109 LYS A N 1
ATOM 851 C CA . LYS A 1 109 ? 49.789 -0.157 -33.291 1.00 90.69 109 LYS A CA 1
ATOM 852 C C . LYS A 1 109 ? 49.546 0.193 -31.817 1.00 90.69 109 LYS A C 1
ATOM 854 O O . LYS A 1 109 ? 50.358 0.896 -31.223 1.00 90.69 109 LYS A O 1
ATOM 859 N N . LYS A 1 110 ? 48.473 -0.326 -31.204 1.00 86.31 110 LYS A N 1
ATOM 860 C CA . LYS A 1 110 ? 48.205 -0.144 -29.768 1.00 86.31 110 LYS A CA 1
ATOM 861 C C . LYS A 1 110 ? 49.185 -0.928 -28.885 1.00 86.31 110 LYS A C 1
ATOM 863 O O . LYS A 1 110 ? 49.587 -0.405 -27.854 1.00 86.31 110 LYS A O 1
ATOM 868 N N . ALA A 1 111 ? 49.596 -2.131 -29.290 1.00 79.88 111 ALA A N 1
ATOM 869 C CA . ALA A 1 111 ? 50.621 -2.899 -28.579 1.00 79.88 111 ALA A CA 1
ATOM 870 C C . ALA A 1 111 ? 51.991 -2.197 -28.618 1.00 79.88 111 ALA A C 1
ATOM 872 O O . ALA A 1 111 ? 52.606 -2.014 -27.572 1.00 79.88 111 ALA A O 1
ATOM 873 N N . ALA A 1 112 ? 52.418 -1.714 -29.792 1.00 79.88 112 ALA A N 1
ATOM 874 C CA . ALA A 1 112 ? 53.660 -0.951 -29.942 1.00 79.88 112 ALA A CA 1
ATOM 875 C C . ALA A 1 112 ? 53.665 0.335 -29.092 1.00 79.88 112 ALA A C 1
ATOM 877 O O . ALA A 1 112 ? 54.622 0.589 -28.364 1.00 79.88 112 ALA A O 1
ATOM 878 N N . ALA A 1 113 ? 52.566 1.098 -29.101 1.00 76.62 113 ALA A N 1
ATOM 879 C CA . ALA A 1 113 ? 52.427 2.290 -28.261 1.00 76.62 113 ALA A CA 1
ATOM 880 C C . ALA A 1 113 ? 52.472 1.97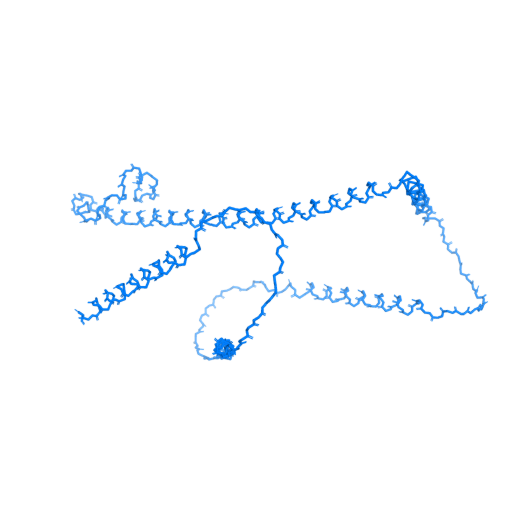1 -26.751 1.00 76.62 113 ALA A C 1
ATOM 882 O O . ALA A 1 113 ? 53.003 2.759 -25.972 1.00 76.62 113 ALA A O 1
ATOM 883 N N . ASN A 1 114 ? 51.951 0.813 -26.328 1.00 70.12 114 ASN A N 1
ATOM 884 C CA . ASN A 1 114 ? 51.999 0.390 -24.927 1.00 70.12 114 ASN A CA 1
ATOM 885 C C . ASN A 1 114 ? 53.398 -0.094 -24.503 1.00 70.12 114 ASN A C 1
ATOM 887 O O . ASN A 1 114 ? 53.745 0.052 -23.339 1.00 70.12 114 ASN A O 1
ATOM 891 N N . ALA A 1 115 ? 54.203 -0.630 -25.427 1.00 62.72 115 ALA A N 1
ATOM 892 C CA . ALA A 1 115 ? 55.608 -0.959 -25.173 1.00 62.72 115 ALA A CA 1
ATOM 893 C C . ALA A 1 115 ? 56.490 0.304 -25.080 1.00 62.72 115 ALA A C 1
ATOM 895 O O . ALA A 1 115 ? 57.367 0.388 -24.227 1.00 62.72 115 ALA A O 1
ATOM 896 N N . GLN A 1 116 ? 56.221 1.328 -25.900 1.00 55.88 116 GLN A N 1
ATOM 897 C CA . GLN A 1 116 ? 56.931 2.613 -25.815 1.00 55.88 116 GLN A CA 1
ATOM 898 C C . GLN A 1 116 ? 56.607 3.387 -24.523 1.00 55.88 116 GLN A C 1
ATOM 900 O O . GLN A 1 116 ? 57.483 4.058 -23.976 1.00 55.88 116 GLN A O 1
ATOM 905 N N . ALA A 1 117 ? 55.388 3.248 -23.987 1.00 52.62 117 ALA A N 1
ATOM 906 C CA . ALA A 1 117 ? 55.023 3.818 -22.687 1.00 52.62 117 ALA A CA 1
ATOM 907 C C . ALA A 1 117 ? 55.861 3.250 -21.521 1.00 52.62 117 ALA A C 1
ATOM 909 O O . ALA A 1 117 ? 56.147 3.977 -20.574 1.00 52.62 117 ALA A O 1
ATOM 910 N N . ASP A 1 118 ? 56.300 1.992 -21.624 1.00 43.56 118 ASP A N 1
ATOM 911 C CA . ASP A 1 118 ? 57.108 1.286 -20.615 1.00 43.56 118 ASP A CA 1
ATOM 912 C C . ASP A 1 118 ? 58.621 1.589 -20.727 1.00 43.56 118 ASP A C 1
ATOM 914 O O . ASP A 1 118 ? 59.409 1.223 -19.865 1.00 43.56 118 ASP A O 1
ATOM 918 N N . SER A 1 119 ? 59.045 2.293 -21.787 1.00 49.66 119 SER A N 1
ATOM 919 C CA . SER A 1 119 ? 60.455 2.652 -22.043 1.00 49.66 119 SER A CA 1
ATOM 920 C C . SER A 1 119 ? 60.786 4.132 -21.788 1.00 49.66 119 SER A C 1
ATOM 922 O O . SER A 1 119 ? 61.884 4.578 -22.107 1.00 49.66 119 SER A O 1
ATOM 924 N N . THR A 1 120 ? 59.859 4.918 -21.221 1.00 45.28 120 THR A N 1
ATOM 925 C CA . THR A 1 120 ? 60.024 6.381 -21.037 1.00 45.28 120 THR A CA 1
ATOM 926 C C . THR A 1 120 ? 60.216 6.782 -19.561 1.00 45.28 120 THR A C 1
ATOM 928 O O . THR A 1 120 ? 59.780 7.847 -19.132 1.00 45.28 120 THR A O 1
ATOM 931 N N . SER A 1 121 ? 60.872 5.936 -18.756 1.00 44.38 121 SER A N 1
ATOM 932 C CA . SER A 1 121 ? 61.167 6.204 -17.333 1.00 44.38 121 SER A CA 1
ATOM 933 C C . SER A 1 121 ? 62.652 6.437 -17.017 1.00 44.38 121 SER A C 1
ATOM 935 O O . SER A 1 121 ? 63.021 6.511 -15.845 1.00 44.38 121 SER A O 1
ATOM 937 N N . THR A 1 122 ? 63.539 6.534 -18.016 1.00 41.72 122 THR A N 1
ATOM 938 C CA . THR A 1 122 ? 64.983 6.734 -17.774 1.00 41.72 122 THR A CA 1
ATOM 939 C C . THR A 1 122 ? 65.669 7.551 -18.870 1.00 41.72 122 THR A C 1
ATOM 941 O O . THR A 1 122 ? 66.114 6.998 -19.871 1.00 41.72 122 THR A O 1
ATOM 944 N N . THR A 1 123 ? 65.786 8.867 -18.646 1.00 32.47 123 THR A N 1
ATOM 945 C CA . THR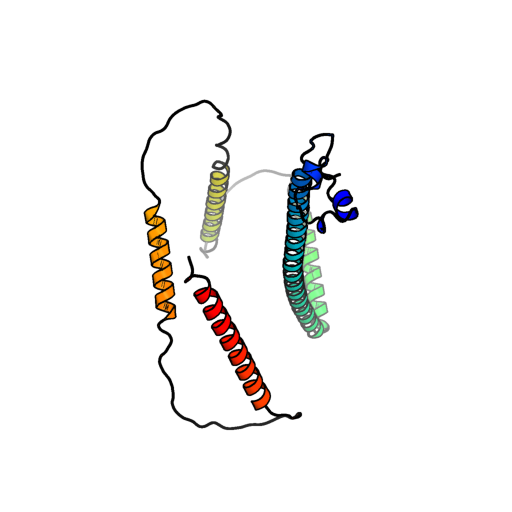 A 1 123 ? 66.974 9.746 -18.848 1.00 32.47 123 THR A CA 1
ATOM 946 C C . THR A 1 123 ? 66.513 11.212 -18.923 1.00 32.47 123 THR A C 1
ATOM 948 O O . THR A 1 123 ? 65.402 11.496 -19.361 1.00 32.47 123 THR A O 1
ATOM 951 N N . SER A 1 124 ? 67.338 12.148 -18.443 1.00 42.47 124 SER A N 1
ATOM 952 C CA . SER A 1 124 ? 67.021 13.582 -18.320 1.00 42.47 124 SER A CA 1
ATOM 953 C C . SER A 1 124 ? 68.033 14.461 -19.073 1.00 42.47 124 SER A C 1
ATOM 955 O O . SER A 1 124 ? 69.130 13.999 -19.383 1.00 42.47 124 SER A O 1
ATOM 957 N N . THR A 1 125 ? 67.704 15.750 -19.254 1.00 30.47 125 THR A N 1
ATOM 958 C CA . THR A 1 125 ? 68.520 16.825 -19.884 1.00 30.47 125 THR A CA 1
ATOM 959 C C . THR A 1 125 ? 68.722 16.660 -21.411 1.00 30.47 125 THR A C 1
ATOM 961 O O . THR A 1 125 ? 68.654 15.548 -21.915 1.00 30.47 125 THR A O 1
ATOM 964 N N . ARG A 1 126 ? 68.912 17.698 -22.247 1.00 37.34 126 ARG A N 1
ATOM 965 C CA . ARG A 1 126 ? 69.308 19.116 -22.058 1.00 37.34 126 ARG A CA 1
ATOM 966 C C . ARG A 1 126 ? 68.746 20.007 -23.202 1.00 37.34 126 ARG A C 1
ATOM 968 O O . ARG A 1 126 ? 68.374 19.491 -24.246 1.00 37.34 126 ARG A O 1
ATOM 975 N N . ALA A 1 127 ? 68.682 21.328 -22.995 1.00 32.25 127 ALA A N 1
ATOM 976 C CA . ALA A 1 127 ? 68.069 22.334 -23.888 1.00 32.25 127 ALA A CA 1
ATOM 977 C C . ALA A 1 127 ? 68.944 22.858 -25.059 1.00 32.25 127 ALA A C 1
ATOM 979 O O . ALA A 1 127 ? 70.169 22.748 -24.989 1.00 32.25 127 ALA A O 1
ATOM 980 N N . GLY A 1 128 ? 68.318 23.562 -26.025 1.00 30.70 128 GLY A N 1
ATOM 981 C CA . GLY A 1 128 ? 68.949 24.616 -26.855 1.00 30.70 128 GLY A CA 1
ATOM 982 C C . GLY A 1 128 ? 68.324 24.876 -28.248 1.00 30.70 128 GLY A C 1
ATOM 983 O O . GLY A 1 128 ? 68.030 23.904 -28.929 1.00 30.70 128 GLY A O 1
ATOM 984 N N . ALA A 1 129 ? 68.182 26.163 -28.628 1.00 33.12 129 ALA A N 1
ATOM 985 C CA . ALA A 1 129 ? 68.188 26.777 -29.985 1.00 33.12 129 ALA A CA 1
ATOM 986 C C . ALA A 1 129 ? 67.399 26.105 -31.148 1.00 33.12 129 ALA A C 1
ATOM 988 O O . ALA A 1 129 ? 67.705 24.983 -31.531 1.00 33.12 129 ALA A O 1
ATOM 989 N N . GLU A 1 130 ? 66.314 26.667 -31.716 1.00 34.84 130 GLU A N 1
ATOM 990 C CA . GLU A 1 130 ? 66.178 27.870 -32.600 1.00 34.84 130 GLU A CA 1
ATOM 991 C C . GLU A 1 130 ? 66.881 27.702 -33.980 1.00 34.84 130 GLU A C 1
ATOM 993 O O . GLU A 1 130 ? 67.989 27.179 -34.033 1.00 34.84 130 GLU A O 1
ATOM 998 N N . THR A 1 131 ? 66.263 27.950 -35.154 1.00 28.77 131 THR A N 1
ATOM 999 C CA . THR A 1 131 ? 65.523 29.159 -35.606 1.00 28.77 131 THR A CA 1
ATOM 1000 C C . THR A 1 131 ? 64.676 28.911 -36.889 1.00 28.77 131 THR A C 1
ATOM 1002 O O . THR A 1 131 ? 65.197 28.262 -37.786 1.00 28.77 131 THR A O 1
ATOM 1005 N N . GLU A 1 132 ? 63.453 29.491 -36.982 1.00 36.69 132 GLU A N 1
ATOM 1006 C CA . GLU A 1 132 ? 62.624 29.836 -38.195 1.00 36.69 132 GLU A CA 1
ATOM 1007 C C . GLU A 1 132 ? 62.302 28.736 -39.261 1.00 36.69 132 GLU A C 1
ATOM 1009 O O . GLU A 1 132 ? 63.057 27.793 -39.439 1.00 36.69 132 GLU A O 1
ATOM 1014 N N . THR A 1 133 ? 61.222 28.718 -40.068 1.00 27.20 133 THR A N 1
ATOM 1015 C CA . THR A 1 133 ? 59.932 29.446 -40.296 1.00 27.20 133 THR A CA 1
ATOM 1016 C C . THR A 1 133 ? 59.021 28.490 -41.136 1.00 27.20 133 THR A C 1
ATOM 1018 O O . THR A 1 133 ? 59.538 27.500 -41.647 1.00 27.20 133 THR A O 1
ATOM 1021 N N . GLU A 1 134 ? 57.704 28.612 -41.400 1.00 34.12 134 GLU A N 1
ATOM 1022 C CA . GLU A 1 134 ? 56.541 29.454 -41.009 1.00 34.12 134 GLU A CA 1
ATOM 1023 C C . GLU A 1 134 ? 55.235 28.644 -41.341 1.00 34.12 134 GLU A C 1
ATOM 1025 O O . GLU A 1 134 ? 55.314 27.544 -41.893 1.00 34.12 134 GLU A O 1
ATOM 1030 N N . THR A 1 135 ? 54.051 29.242 -41.148 1.00 27.28 135 THR A N 1
ATOM 1031 C CA . THR A 1 135 ? 52.697 28.939 -41.680 1.00 27.28 135 THR A CA 1
ATOM 1032 C C . THR A 1 135 ? 51.749 28.055 -40.846 1.00 27.28 135 THR A C 1
ATOM 1034 O O . THR A 1 135 ? 52.144 27.180 -40.085 1.00 27.28 135 THR A O 1
ATOM 1037 N N . GLU A 1 136 ? 50.447 28.337 -41.021 1.00 37.56 136 GLU A N 1
ATOM 1038 C CA . GLU A 1 136 ? 49.255 27.721 -40.396 1.00 37.56 136 GLU A CA 1
ATOM 1039 C C . GLU A 1 136 ? 49.008 27.981 -38.892 1.00 37.56 136 GLU A C 1
ATOM 1041 O O . GLU A 1 136 ? 48.804 27.090 -38.062 1.00 37.56 136 GLU A O 1
ATOM 1046 N N . THR A 1 137 ? 48.860 29.265 -38.559 1.00 39.53 137 THR A N 1
ATOM 1047 C CA . THR A 1 137 ? 48.259 29.745 -37.306 1.00 39.53 137 THR A CA 1
ATOM 1048 C C . THR A 1 137 ? 46.768 29.369 -37.183 1.00 39.53 137 THR A C 1
ATOM 1050 O O . THR A 1 137 ? 45.883 30.063 -37.679 1.00 39.53 137 THR A O 1
ATOM 1053 N N . GLY A 1 138 ? 46.449 28.285 -36.459 1.00 43.41 138 GLY A N 1
ATOM 1054 C CA . GLY A 1 138 ? 45.039 27.923 -36.205 1.00 43.41 138 GLY A CA 1
ATOM 1055 C C . GLY A 1 138 ? 44.729 26.920 -35.084 1.00 43.41 138 GLY A C 1
ATOM 1056 O O . GLY A 1 138 ? 43.604 26.894 -34.580 1.00 43.41 138 GLY A O 1
ATOM 1057 N N . SER A 1 139 ? 45.688 26.095 -34.659 1.00 51.34 139 SER A N 1
ATOM 1058 C CA . SER A 1 139 ? 45.444 24.990 -33.715 1.00 51.34 139 SER A CA 1
ATOM 1059 C C . SER A 1 139 ? 45.563 25.383 -32.234 1.00 51.34 139 SER A C 1
ATOM 1061 O O . SER A 1 139 ? 44.739 24.955 -31.419 1.00 51.34 139 SER A O 1
ATOM 1063 N N . ASP A 1 140 ? 46.556 26.200 -31.871 1.00 56.84 140 ASP A N 1
ATOM 1064 C CA . ASP A 1 140 ? 46.912 26.430 -30.465 1.00 56.84 140 ASP A CA 1
ATOM 1065 C C . ASP A 1 140 ? 45.919 27.286 -29.686 1.00 56.84 140 ASP A C 1
ATOM 1067 O O . ASP A 1 140 ? 45.600 26.943 -28.547 1.00 56.84 140 ASP A O 1
ATOM 1071 N N . HIS A 1 141 ? 45.357 28.337 -30.292 1.00 59.97 141 HIS A N 1
ATOM 1072 C CA . HIS A 1 141 ? 44.406 29.221 -29.606 1.00 59.97 141 HIS A CA 1
ATOM 1073 C C . HIS A 1 141 ? 43.232 28.413 -29.030 1.00 59.97 141 HIS A C 1
ATOM 1075 O O . HIS A 1 141 ? 42.986 28.402 -27.826 1.00 59.97 141 HIS A O 1
ATOM 1081 N N . LYS A 1 142 ? 42.625 27.568 -29.872 1.00 69.94 142 LYS A N 1
ATOM 1082 C CA . LYS A 1 142 ? 41.534 26.660 -29.494 1.00 69.94 142 LYS A CA 1
ATOM 1083 C C . LYS A 1 142 ? 41.950 25.625 -28.439 1.00 69.94 142 LYS A C 1
ATOM 1085 O O . LYS A 1 142 ? 41.115 25.180 -27.651 1.00 69.94 142 LYS A O 1
ATOM 1090 N N . ARG A 1 143 ? 43.229 25.235 -28.397 1.00 72.19 143 ARG A N 1
ATOM 1091 C CA . ARG A 1 143 ? 43.784 24.304 -27.401 1.00 72.19 143 ARG A CA 1
ATOM 1092 C C . ARG A 1 143 ? 43.977 24.977 -26.036 1.00 72.19 143 ARG A C 1
ATOM 1094 O O . ARG A 1 143 ? 43.729 24.341 -25.010 1.00 72.19 143 ARG A O 1
ATOM 1101 N N . GLN A 1 144 ? 44.352 26.256 -26.030 1.00 74.31 144 GLN A N 1
ATOM 1102 C CA . GLN A 1 144 ? 44.454 27.104 -24.839 1.00 74.31 144 GLN A CA 1
ATOM 1103 C C . GLN A 1 144 ? 43.067 27.511 -24.309 1.00 74.31 144 GLN A C 1
ATOM 1105 O O . GLN A 1 144 ? 42.819 27.424 -23.107 1.00 74.31 144 GLN A O 1
ATOM 1110 N N . ASP A 1 145 ? 42.113 27.825 -25.188 1.00 72.94 145 ASP A N 1
ATOM 1111 C CA . ASP A 1 145 ? 40.725 28.127 -24.812 1.00 72.94 145 ASP A CA 1
ATOM 1112 C C . ASP A 1 145 ? 40.043 26.931 -24.120 1.00 72.94 145 ASP A C 1
ATOM 1114 O O . ASP A 1 145 ? 39.379 27.083 -23.088 1.00 72.94 145 ASP A O 1
ATOM 1118 N N . ILE A 1 146 ? 40.263 25.709 -24.625 1.00 73.62 146 ILE A N 1
ATOM 1119 C CA . ILE A 1 146 ? 39.750 24.475 -24.008 1.00 73.62 146 ILE A CA 1
ATOM 1120 C C . ILE A 1 146 ? 40.405 24.213 -22.640 1.00 73.62 146 ILE A C 1
ATOM 1122 O O . ILE A 1 146 ? 39.703 23.840 -21.694 1.00 73.62 146 ILE A O 1
ATOM 1126 N N . SER A 1 147 ? 41.719 24.422 -22.488 1.00 76.88 147 SER A N 1
ATOM 1127 C CA . SER A 1 147 ? 42.388 24.218 -21.194 1.00 76.88 147 SER A CA 1
ATOM 1128 C C . SER A 1 147 ? 41.951 25.264 -20.157 1.00 76.88 147 SER A C 1
ATOM 1130 O O . SER A 1 147 ? 41.647 24.904 -19.015 1.00 76.88 147 SER A O 1
ATOM 1132 N N . ALA A 1 148 ? 41.783 26.526 -20.567 1.00 78.00 148 ALA A N 1
ATOM 1133 C CA . ALA A 1 148 ? 41.238 27.599 -19.741 1.00 78.00 148 ALA A CA 1
ATOM 1134 C C . ALA A 1 148 ? 39.780 27.330 -19.320 1.00 78.00 148 ALA A C 1
ATOM 1136 O O . ALA A 1 148 ? 39.419 27.567 -18.163 1.00 78.00 148 ALA A O 1
ATOM 1137 N N . ALA A 1 149 ? 38.941 26.789 -20.210 1.00 75.19 149 ALA A N 1
ATOM 1138 C CA . ALA A 1 149 ? 37.575 26.383 -19.876 1.00 75.19 149 ALA A CA 1
ATOM 1139 C C . ALA A 1 149 ? 37.547 25.238 -18.843 1.00 75.19 149 ALA A C 1
ATOM 1141 O O . ALA A 1 149 ? 36.799 25.304 -17.863 1.00 75.19 149 ALA A O 1
ATOM 1142 N N . VAL A 1 150 ? 38.406 24.222 -19.002 1.00 79.44 150 VAL A N 1
ATOM 1143 C CA . VAL A 1 150 ? 38.536 23.105 -18.047 1.00 79.44 150 VAL A CA 1
ATOM 1144 C C . VAL A 1 150 ? 39.069 23.576 -16.687 1.00 79.44 150 VAL A C 1
ATOM 1146 O O . VAL A 1 150 ? 38.589 23.105 -15.652 1.00 79.44 150 VAL A O 1
ATOM 1149 N N . ALA A 1 151 ? 39.998 24.537 -16.656 1.00 77.00 151 ALA A N 1
ATOM 1150 C CA . ALA A 1 151 ? 40.482 25.149 -15.418 1.00 77.00 151 ALA A CA 1
ATOM 1151 C C . ALA A 1 151 ? 39.354 25.883 -14.666 1.00 77.00 151 ALA A C 1
ATOM 1153 O O . ALA A 1 151 ? 39.125 25.613 -13.484 1.00 77.00 151 ALA A O 1
ATOM 1154 N N . ARG A 1 152 ? 38.576 26.728 -15.362 1.00 74.81 152 ARG A N 1
ATOM 1155 C CA . ARG A 1 152 ? 37.407 27.428 -14.787 1.00 74.81 152 ARG A CA 1
ATOM 1156 C C . ARG A 1 152 ? 36.344 26.443 -14.278 1.00 74.81 152 ARG A C 1
ATOM 1158 O O . ARG A 1 152 ? 35.790 26.643 -13.197 1.00 74.81 152 ARG A O 1
ATOM 1165 N N . ALA A 1 153 ? 36.099 25.347 -15.003 1.00 72.56 153 ALA A N 1
ATOM 1166 C CA . ALA A 1 153 ? 35.171 24.295 -14.583 1.00 72.56 153 ALA A CA 1
ATOM 1167 C C . ALA A 1 153 ? 35.645 23.551 -13.317 1.00 72.56 153 ALA A C 1
ATOM 1169 O O . ALA A 1 153 ? 34.842 23.316 -12.409 1.00 72.56 153 ALA A O 1
ATOM 1170 N N . LYS A 1 154 ? 36.944 23.225 -13.211 1.00 77.31 154 LYS A N 1
ATOM 1171 C CA . LYS A 1 154 ? 37.530 22.638 -11.992 1.00 77.31 154 LYS A CA 1
ATOM 1172 C C . LYS A 1 154 ? 37.441 23.594 -10.800 1.00 77.31 154 LYS A C 1
ATOM 1174 O O . LYS A 1 154 ? 36.990 23.169 -9.740 1.00 77.31 154 LYS A O 1
ATOM 1179 N N . ALA A 1 155 ? 37.787 24.871 -10.979 1.00 71.12 155 ALA A N 1
ATOM 1180 C CA . ALA A 1 155 ? 37.701 25.882 -9.922 1.00 71.12 155 ALA A CA 1
ATOM 1181 C C . ALA A 1 155 ? 36.266 26.033 -9.383 1.00 71.12 155 ALA A C 1
ATOM 1183 O O . ALA A 1 155 ? 36.045 25.979 -8.172 1.00 71.12 155 ALA A O 1
ATOM 1184 N N . LYS A 1 156 ? 35.265 26.115 -10.272 1.00 74.88 156 LYS A N 1
ATOM 1185 C CA . LYS A 1 156 ? 33.851 26.225 -9.873 1.00 74.88 156 LYS A CA 1
ATOM 1186 C C . LYS A 1 156 ? 33.350 24.977 -9.129 1.00 74.88 156 LYS A C 1
ATOM 1188 O O . LYS A 1 156 ? 32.595 25.107 -8.168 1.00 74.88 156 LYS A O 1
ATOM 1193 N N . LYS A 1 157 ? 33.819 23.781 -9.511 1.00 66.56 157 LYS A N 1
ATOM 1194 C CA . LYS A 1 157 ? 33.499 22.516 -8.823 1.00 66.56 157 LYS A CA 1
ATOM 1195 C C . LYS A 1 157 ? 34.223 22.353 -7.476 1.00 66.56 157 LYS A C 1
ATOM 1197 O O . LYS A 1 157 ? 33.698 21.675 -6.598 1.00 66.56 157 LYS A O 1
ATOM 1202 N N . ALA A 1 158 ? 35.385 22.983 -7.290 1.00 57.47 158 ALA A N 1
ATOM 1203 C CA . ALA A 1 158 ? 36.060 23.055 -5.994 1.00 57.47 158 ALA A CA 1
ATOM 1204 C C . ALA A 1 158 ? 35.312 23.988 -5.025 1.00 57.47 158 ALA A C 1
ATOM 1206 O O . ALA A 1 158 ? 34.959 23.562 -3.927 1.00 57.47 158 ALA A O 1
ATOM 1207 N N . ALA A 1 159 ? 34.969 25.206 -5.464 1.00 57.47 159 ALA A N 1
ATOM 1208 C CA . ALA A 1 159 ? 34.239 26.189 -4.654 1.00 57.47 159 ALA A CA 1
ATOM 1209 C C . ALA A 1 159 ? 32.853 25.692 -4.188 1.00 57.47 159 ALA A C 1
ATOM 1211 O O . ALA A 1 159 ? 32.418 25.993 -3.079 1.00 57.47 159 ALA A O 1
ATOM 1212 N N . GLN A 1 160 ? 32.173 24.872 -4.999 1.00 57.78 160 GLN A N 1
ATOM 1213 C CA . GLN A 1 160 ? 30.911 24.233 -4.607 1.00 57.78 160 GLN A CA 1
ATOM 1214 C C . GLN A 1 160 ? 31.071 23.129 -3.547 1.00 57.78 160 GLN A C 1
ATOM 1216 O O . GLN A 1 160 ? 30.088 22.788 -2.896 1.00 57.78 160 GLN A O 1
ATOM 1221 N N . LYS A 1 161 ? 32.277 22.579 -3.333 1.00 46.03 161 LYS A N 1
ATOM 1222 C CA . LYS A 1 161 ? 32.523 21.567 -2.289 1.00 46.03 161 LYS A CA 1
ATOM 1223 C C . LYS A 1 161 ? 32.786 22.193 -0.911 1.00 46.03 161 LYS A C 1
ATOM 1225 O O . LYS A 1 161 ? 32.503 21.559 0.098 1.00 46.03 161 LYS A O 1
ATOM 1230 N N . SER A 1 162 ? 33.278 23.432 -0.858 1.00 45.78 162 SER A N 1
ATOM 1231 C CA . SER A 1 162 ? 33.492 24.190 0.387 1.00 45.78 162 SER A CA 1
ATOM 1232 C C . SER A 1 162 ? 32.231 24.872 0.937 1.00 45.78 162 SER A C 1
ATOM 1234 O O . SER A 1 162 ? 32.241 25.319 2.076 1.00 45.78 162 SER A O 1
ATOM 1236 N N . ALA A 1 163 ? 31.140 24.933 0.166 1.00 43.91 163 ALA A N 1
ATOM 1237 C CA . ALA A 1 163 ? 29.879 25.575 0.561 1.00 43.91 163 ALA A CA 1
ATOM 1238 C C . ALA A 1 163 ? 28.850 24.620 1.212 1.00 43.91 163 ALA A C 1
ATOM 1240 O O . ALA A 1 163 ? 27.701 25.000 1.408 1.00 43.91 163 ALA A O 1
ATOM 1241 N N . ALA A 1 164 ? 29.238 23.376 1.512 1.00 37.62 164 ALA A N 1
ATOM 1242 C CA . ALA A 1 164 ? 28.352 22.318 2.018 1.00 37.62 164 ALA A CA 1
ATOM 1243 C C . ALA A 1 164 ? 28.853 21.708 3.346 1.00 37.62 164 ALA A C 1
ATOM 1245 O O . ALA A 1 164 ? 28.675 20.517 3.589 1.00 37.62 164 ALA A O 1
ATOM 1246 N N . ALA A 1 165 ? 29.551 22.506 4.164 1.00 39.62 165 ALA A N 1
ATOM 1247 C CA . ALA A 1 165 ? 30.268 22.038 5.356 1.00 39.62 165 ALA A CA 1
ATOM 1248 C C . ALA A 1 165 ? 30.187 22.993 6.570 1.00 39.62 165 ALA A C 1
ATOM 1250 O O . ALA A 1 165 ? 31.065 22.961 7.428 1.00 39.62 165 ALA A O 1
ATOM 1251 N N . GLN A 1 166 ? 29.144 23.827 6.654 1.00 34.72 166 GLN A N 1
ATOM 1252 C CA . GLN A 1 166 ? 28.752 24.537 7.879 1.00 34.72 166 GLN A CA 1
ATOM 1253 C C . GLN A 1 166 ? 27.222 24.632 7.959 1.00 34.72 166 GLN A C 1
ATOM 1255 O O . GLN A 1 166 ? 26.635 25.462 7.274 1.00 34.72 166 GLN A O 1
ATOM 1260 N N . ASP A 1 167 ? 26.608 23.747 8.750 1.00 32.75 167 ASP A N 1
ATOM 1261 C CA . ASP A 1 167 ? 25.539 24.055 9.722 1.00 32.75 167 ASP A CA 1
ATOM 1262 C C . ASP A 1 167 ? 25.050 22.752 10.387 1.00 32.75 167 ASP A C 1
ATOM 1264 O O . ASP A 1 167 ? 24.204 22.044 9.843 1.00 32.75 167 ASP A O 1
ATOM 1268 N N . VAL A 1 168 ? 25.623 22.409 11.547 1.00 33.59 168 VAL A N 1
ATOM 1269 C CA . VAL A 1 168 ? 25.034 21.468 12.517 1.00 33.59 168 VAL A CA 1
ATOM 1270 C C . VAL A 1 168 ? 25.533 21.841 13.919 1.00 33.59 168 VAL A C 1
ATOM 1272 O O . VAL A 1 168 ? 26.734 22.022 14.114 1.00 33.59 168 VAL A O 1
ATOM 1275 N N . THR A 1 169 ? 24.641 21.782 14.913 1.00 31.39 169 THR A N 1
ATOM 1276 C CA . THR A 1 169 ? 24.916 21.790 16.371 1.00 31.39 169 THR A CA 1
ATOM 1277 C C . THR A 1 169 ? 25.017 23.154 17.071 1.00 31.39 169 THR A C 1
ATOM 1279 O O . THR A 1 169 ? 26.093 23.609 17.448 1.00 31.39 169 THR A O 1
ATOM 1282 N N . ALA A 1 170 ? 23.857 23.702 17.432 1.00 30.78 170 ALA A N 1
ATOM 1283 C CA . ALA A 1 170 ? 23.651 24.329 18.739 1.00 30.78 170 ALA A CA 1
ATOM 1284 C C . ALA A 1 170 ? 22.210 24.042 19.193 1.00 30.78 170 ALA A C 1
ATOM 1286 O O . ALA A 1 170 ? 21.278 24.213 18.410 1.00 30.78 170 ALA A O 1
ATOM 1287 N N . SER A 1 171 ? 22.020 23.584 20.433 1.00 34.78 171 SER A N 1
ATOM 1288 C CA . SER A 1 171 ? 20.703 23.197 20.957 1.00 34.78 171 SER A CA 1
ATOM 1289 C C . SER A 1 171 ? 20.356 23.934 22.248 1.00 34.78 171 SER A C 1
ATOM 1291 O O . SER A 1 171 ? 21.195 24.028 23.140 1.00 34.78 171 SER A O 1
ATOM 1293 N N . ASN A 1 172 ? 19.056 24.229 22.383 1.00 32.12 172 ASN A N 1
ATOM 1294 C CA . ASN A 1 172 ? 18.293 24.360 23.634 1.00 32.12 172 ASN A CA 1
ATOM 1295 C C . ASN A 1 172 ? 18.211 25.748 24.331 1.00 32.12 172 ASN A C 1
ATOM 1297 O O . ASN A 1 172 ? 19.103 26.580 24.235 1.00 32.12 172 ASN A O 1
ATOM 1301 N N . ILE A 1 173 ? 17.129 25.891 25.117 1.00 36.06 173 ILE A N 1
ATOM 1302 C CA . ILE A 1 173 ? 16.834 26.884 26.177 1.00 36.06 173 ILE A CA 1
ATOM 1303 C C . ILE A 1 173 ? 16.228 28.252 25.753 1.00 36.06 173 ILE A C 1
ATOM 1305 O O . ILE A 1 173 ? 16.879 29.288 25.773 1.00 36.06 173 ILE A O 1
ATOM 1309 N N . THR A 1 174 ? 14.894 28.218 25.568 1.00 27.11 174 THR A N 1
ATOM 1310 C CA . THR A 1 174 ? 13.893 29.059 26.290 1.00 27.11 174 THR A CA 1
ATOM 1311 C C . THR A 1 174 ? 13.514 30.484 25.810 1.00 27.11 174 THR A C 1
ATOM 1313 O O . THR A 1 174 ? 14.353 31.349 25.617 1.00 27.11 174 THR A O 1
ATOM 1316 N N . SER A 1 175 ? 12.186 30.716 25.757 1.00 33.19 175 SER A N 1
ATOM 1317 C CA . SER A 1 175 ? 11.412 31.988 25.760 1.00 33.19 175 SER A CA 1
ATOM 1318 C C . SER A 1 175 ? 11.900 33.158 24.885 1.00 33.19 175 SER A C 1
ATOM 1320 O O . SER A 1 175 ? 12.810 33.892 25.250 1.00 33.19 175 SER A O 1
ATOM 1322 N N . SER A 1 176 ? 11.180 33.542 23.826 1.00 30.92 176 SER A N 1
ATOM 1323 C CA . SER A 1 176 ? 9.931 34.323 23.966 1.00 30.92 176 SER A CA 1
ATOM 1324 C C . SER A 1 176 ? 9.255 34.619 22.607 1.00 30.92 176 SER A C 1
ATOM 1326 O O . SER A 1 176 ? 9.879 34.522 21.555 1.00 30.92 176 SER A O 1
ATOM 1328 N N . MET A 1 177 ? 7.972 34.997 22.644 1.00 36.78 177 MET A N 1
ATOM 1329 C CA . MET A 1 177 ? 7.227 35.674 21.560 1.00 36.78 177 MET A CA 1
ATOM 1330 C C . MET A 1 177 ? 7.231 37.194 21.840 1.00 36.78 177 MET A C 1
ATOM 1332 O O . MET A 1 177 ? 7.272 37.544 23.024 1.00 36.78 177 MET A O 1
ATOM 1336 N N . PRO A 1 178 ? 7.220 38.092 20.824 1.00 46.88 178 PRO A N 1
ATOM 1337 C CA . PRO A 1 178 ? 6.052 38.272 19.935 1.00 46.88 178 PRO A CA 1
ATOM 1338 C C . PRO A 1 178 ? 6.334 38.560 18.433 1.00 46.88 178 PRO A C 1
ATOM 1340 O O . PRO A 1 178 ? 7.473 38.783 18.049 1.00 46.88 178 PRO A O 1
ATOM 1343 N N . GLU A 1 179 ? 5.256 38.512 17.625 1.00 35.97 179 GLU A N 1
ATOM 1344 C CA . GLU A 1 179 ? 4.870 39.342 16.440 1.00 35.97 179 GLU A CA 1
ATOM 1345 C C . GLU A 1 179 ? 5.977 40.100 15.632 1.00 35.97 179 GLU A C 1
ATOM 1347 O O . GLU A 1 179 ? 6.834 40.750 16.217 1.00 35.97 179 GLU A O 1
ATOM 1352 N N . THR A 1 180 ? 6.009 40.181 14.283 1.00 31.61 180 THR A N 1
ATOM 1353 C CA . THR A 1 180 ? 4.897 40.221 13.296 1.00 31.61 180 THR A CA 1
ATOM 1354 C C . THR A 1 180 ? 5.352 39.984 11.824 1.00 31.61 180 THR A C 1
ATOM 1356 O O . THR A 1 180 ? 6.447 40.375 11.435 1.00 31.61 180 THR A O 1
ATOM 1359 N N . SER A 1 181 ? 4.427 39.514 10.964 1.00 41.97 181 SER A N 1
ATOM 1360 C CA . SER A 1 181 ? 4.247 39.801 9.505 1.00 41.97 181 SER A CA 1
ATOM 1361 C C . SER A 1 181 ? 5.281 39.473 8.386 1.00 41.97 181 SER A C 1
ATOM 1363 O O . SER A 1 181 ? 6.443 39.848 8.433 1.00 41.97 181 SER A O 1
ATOM 1365 N N . ALA A 1 182 ? 4.719 38.961 7.269 1.00 43.25 182 ALA A N 1
ATOM 1366 C CA . ALA A 1 182 ? 5.151 39.026 5.851 1.00 43.25 182 ALA A CA 1
ATOM 1367 C C . ALA A 1 182 ? 6.488 38.362 5.432 1.00 43.25 182 ALA A C 1
ATOM 1369 O O . ALA A 1 182 ? 7.566 38.916 5.635 1.00 43.25 182 ALA A O 1
ATOM 1370 N N . PRO A 1 183 ? 6.423 37.223 4.697 1.00 48.03 183 PRO A N 1
ATOM 1371 C CA . PRO A 1 183 ? 6.504 37.332 3.227 1.00 48.03 183 PRO A CA 1
ATOM 1372 C C . PRO A 1 183 ? 5.664 36.284 2.440 1.00 48.03 183 PRO A C 1
ATOM 1374 O O . PRO A 1 183 ? 6.154 35.661 1.496 1.00 48.03 183 PRO A O 1
ATOM 1377 N N . ALA A 1 184 ? 4.401 36.045 2.813 1.00 54.81 184 ALA A N 1
ATOM 1378 C CA . ALA A 1 184 ? 3.566 35.007 2.180 1.00 54.81 184 ALA A CA 1
ATOM 1379 C C . ALA A 1 184 ? 2.901 35.435 0.847 1.00 54.81 184 ALA A C 1
ATOM 1381 O O . ALA A 1 184 ? 2.916 34.684 -0.135 1.00 54.81 184 ALA A O 1
ATOM 1382 N N . ASP A 1 185 ? 2.320 36.638 0.797 1.00 63.47 185 ASP A N 1
ATOM 1383 C CA . ASP A 1 185 ? 1.360 37.035 -0.246 1.00 63.47 185 ASP A CA 1
ATOM 1384 C C . ASP A 1 185 ? 1.930 37.117 -1.662 1.00 63.47 185 ASP A C 1
ATOM 1386 O O . ASP A 1 185 ? 1.249 36.775 -2.630 1.00 63.47 185 ASP A O 1
ATOM 1390 N N . GLU A 1 186 ? 3.196 37.509 -1.815 1.00 71.81 186 GLU A N 1
ATOM 1391 C CA . GLU A 1 186 ? 3.794 37.701 -3.140 1.00 71.81 186 GLU A CA 1
ATOM 1392 C C . GLU A 1 186 ? 3.863 36.382 -3.938 1.00 71.81 186 GLU A C 1
ATOM 1394 O O . GLU A 1 186 ? 3.725 36.365 -5.166 1.00 71.81 186 GLU A O 1
ATOM 1399 N N . ARG A 1 187 ? 3.996 35.245 -3.238 1.00 68.50 187 ARG A N 1
ATOM 1400 C CA . ARG A 1 187 ? 3.964 33.901 -3.836 1.00 68.50 187 ARG A CA 1
ATOM 1401 C C . ARG A 1 187 ? 2.531 33.446 -4.122 1.00 68.50 187 ARG A C 1
ATOM 1403 O O . ARG A 1 187 ? 2.281 32.880 -5.189 1.00 68.50 187 ARG A O 1
ATOM 1410 N N . GLN A 1 188 ? 1.598 33.756 -3.221 1.00 76.19 188 GLN A N 1
ATOM 1411 C CA . GLN A 1 188 ? 0.161 33.498 -3.365 1.00 76.19 188 GLN A CA 1
ATOM 1412 C C . GLN A 1 188 ? -0.401 34.195 -4.623 1.00 76.19 188 GLN A C 1
ATOM 1414 O O . GLN A 1 188 ? -1.032 33.561 -5.474 1.00 76.19 188 GLN A O 1
ATOM 1419 N N . ALA A 1 189 ? -0.076 35.481 -4.803 1.00 80.25 189 ALA A N 1
ATOM 1420 C CA . ALA A 1 189 ? -0.492 36.303 -5.937 1.00 80.25 189 ALA A CA 1
ATOM 1421 C C . ALA A 1 189 ? 0.061 35.791 -7.281 1.00 80.25 189 ALA A C 1
ATOM 1423 O O . ALA A 1 189 ? -0.679 35.686 -8.264 1.00 80.25 189 ALA A O 1
ATOM 1424 N N . LYS A 1 190 ? 1.344 35.398 -7.327 1.00 80.75 190 LYS A N 1
ATOM 1425 C CA . LYS A 1 190 ? 1.975 34.821 -8.531 1.00 80.75 190 LYS A CA 1
ATOM 1426 C C . LYS A 1 190 ? 1.304 33.509 -8.963 1.00 80.75 190 LYS A C 1
ATOM 1428 O O . LYS A 1 190 ? 1.107 33.292 -10.161 1.00 80.75 190 LYS A O 1
ATOM 1433 N N . ILE A 1 191 ? 0.891 32.668 -8.011 1.00 79.75 191 ILE A N 1
ATOM 1434 C CA . ILE A 1 191 ? 0.149 31.425 -8.285 1.00 79.75 191 ILE A CA 1
ATOM 1435 C C . ILE A 1 191 ? -1.264 31.734 -8.806 1.00 79.75 191 ILE A C 1
ATOM 1437 O O . ILE A 1 191 ? -1.667 31.182 -9.833 1.00 79.75 191 ILE A O 1
ATOM 1441 N N . ALA A 1 192 ? -1.993 32.660 -8.173 1.00 80.75 192 ALA A N 1
ATOM 1442 C CA . ALA A 1 192 ? -3.325 33.072 -8.623 1.00 80.75 192 ALA A CA 1
ATOM 1443 C C . ALA A 1 192 ? -3.309 33.630 -10.062 1.00 80.75 192 ALA A C 1
ATOM 1445 O O . ALA A 1 192 ? -4.121 33.224 -10.900 1.00 80.75 192 ALA A O 1
ATOM 1446 N N . ALA A 1 193 ? -2.331 34.482 -10.390 1.00 77.19 193 ALA A N 1
ATOM 1447 C CA . ALA A 1 193 ? -2.145 35.025 -11.736 1.00 77.19 193 ALA A CA 1
ATOM 1448 C C . ALA A 1 193 ? -1.838 33.936 -12.786 1.00 77.19 193 ALA A C 1
ATOM 1450 O O . ALA A 1 193 ? -2.341 34.000 -13.912 1.00 77.19 193 ALA A O 1
ATOM 1451 N N . ALA A 1 194 ? -1.055 32.911 -12.430 1.00 75.62 194 ALA A N 1
ATOM 1452 C CA . ALA A 1 194 ? -0.786 31.772 -13.309 1.00 75.62 194 ALA A CA 1
ATOM 1453 C C . ALA A 1 194 ? -2.050 30.928 -13.568 1.00 75.62 194 ALA A C 1
ATOM 1455 O O . ALA A 1 194 ? -2.340 30.587 -14.718 1.00 75.62 194 ALA A O 1
ATOM 1456 N N . VAL A 1 195 ? -2.846 30.652 -12.527 1.00 78.75 195 VAL A N 1
ATOM 1457 C CA . VAL A 1 195 ? -4.118 29.915 -12.641 1.00 78.75 195 VAL A CA 1
ATOM 1458 C C . VAL A 1 195 ? -5.141 30.687 -13.482 1.00 78.75 195 VAL A C 1
ATOM 1460 O O . VAL A 1 195 ? -5.805 30.088 -14.330 1.00 78.75 195 VAL A O 1
ATOM 1463 N N . ALA A 1 196 ? -5.232 32.012 -13.327 1.00 75.62 196 ALA A N 1
ATOM 1464 C CA . ALA A 1 196 ? -6.096 32.859 -14.151 1.00 75.62 196 ALA A CA 1
ATOM 1465 C C . ALA A 1 196 ? -5.717 32.794 -15.645 1.00 75.62 196 ALA A C 1
ATOM 1467 O O . ALA A 1 196 ? -6.579 32.551 -16.494 1.00 75.62 196 ALA A O 1
ATOM 1468 N N . ARG A 1 197 ? -4.420 32.909 -15.970 1.00 73.44 197 ARG A N 1
ATOM 1469 C CA . ARG A 1 197 ? -3.905 32.784 -17.350 1.00 73.44 197 ARG A CA 1
ATOM 1470 C C . ARG A 1 197 ? -4.161 31.392 -17.945 1.00 73.44 197 ARG A C 1
ATOM 1472 O O . ARG A 1 197 ? -4.517 31.286 -19.119 1.00 73.44 197 ARG A O 1
ATOM 1479 N N . ALA A 1 198 ? -4.046 30.333 -17.140 1.00 67.81 198 ALA A N 1
ATOM 1480 C CA . ALA A 1 198 ? -4.373 28.968 -17.556 1.00 67.81 198 ALA A CA 1
ATOM 1481 C C . ALA A 1 198 ? -5.881 28.766 -17.810 1.00 67.81 198 ALA A C 1
ATOM 1483 O O . ALA A 1 198 ? -6.251 28.097 -18.777 1.00 67.81 198 ALA A O 1
ATOM 1484 N N . LYS A 1 199 ? -6.757 29.378 -16.997 1.00 72.50 199 LYS A N 1
ATOM 1485 C CA . LYS A 1 199 ? -8.215 29.388 -17.224 1.00 72.50 199 LYS A CA 1
ATOM 1486 C C . LYS A 1 199 ? -8.578 30.121 -18.519 1.00 72.50 199 LYS A C 1
ATOM 1488 O O . LYS A 1 199 ? -9.315 29.564 -19.327 1.00 72.50 199 LYS A O 1
ATOM 1493 N N . ALA A 1 200 ? -8.011 31.308 -18.752 1.00 63.19 200 ALA A N 1
ATOM 1494 C CA . ALA A 1 200 ? -8.255 32.096 -19.964 1.00 63.19 200 ALA A CA 1
ATOM 1495 C C . ALA A 1 200 ? -7.882 31.324 -21.246 1.00 63.19 200 ALA A C 1
ATOM 1497 O O . ALA A 1 200 ? -8.701 31.203 -22.157 1.00 63.19 200 ALA A O 1
ATOM 1498 N N . LYS A 1 201 ? -6.701 30.684 -21.281 1.00 65.50 201 LYS A N 1
ATOM 1499 C CA . LYS A 1 201 ? -6.289 29.832 -22.416 1.00 65.50 201 LYS A CA 1
ATOM 1500 C C . LYS A 1 201 ? -7.177 28.603 -22.653 1.00 65.50 201 LYS A C 1
ATOM 1502 O O . LYS A 1 201 ? -7.085 28.013 -23.724 1.00 65.50 201 LYS A O 1
ATOM 1507 N N . LYS A 1 202 ? -8.036 28.217 -21.703 1.00 50.97 202 LYS A N 1
ATOM 1508 C CA . LYS A 1 202 ? -8.984 27.100 -21.854 1.00 50.97 202 LYS A CA 1
ATOM 1509 C C . LYS A 1 202 ? -10.400 27.533 -22.264 1.00 50.97 202 LYS A C 1
ATOM 1511 O O . LYS A 1 202 ? -11.248 26.669 -22.465 1.00 50.97 202 LYS A O 1
ATOM 1516 N N . ALA A 1 203 ? -10.649 28.839 -22.401 1.00 45.16 203 ALA A N 1
ATOM 1517 C CA . ALA A 1 203 ? -11.908 29.395 -22.902 1.00 45.16 203 ALA A CA 1
ATOM 1518 C C . ALA A 1 203 ? -11.848 29.783 -24.396 1.00 45.16 203 ALA A C 1
ATOM 1520 O O . ALA A 1 203 ? -12.870 29.753 -25.072 1.00 45.16 203 ALA A O 1
ATOM 1521 N N . GLY A 1 204 ? -10.661 30.101 -24.925 1.00 44.16 204 GLY A N 1
ATOM 1522 C CA . GLY A 1 204 ? -10.464 30.629 -26.286 1.00 44.16 204 GLY A CA 1
ATOM 1523 C C . GLY A 1 204 ? -10.371 29.605 -27.427 1.00 44.16 204 GLY A C 1
ATOM 1524 O O . GLY A 1 204 ? -9.704 29.888 -28.413 1.00 44.16 204 GLY A O 1
ATOM 1525 N N . VAL A 1 205 ? -10.967 28.413 -27.301 1.00 45.09 205 VAL A N 1
ATOM 1526 C CA . VAL A 1 205 ? -10.974 27.384 -28.368 1.00 45.09 205 VAL A CA 1
ATOM 1527 C C . VAL A 1 205 ? -12.398 26.856 -28.555 1.00 45.09 205 VAL A C 1
ATOM 1529 O O . VAL A 1 205 ? -12.715 25.733 -28.155 1.00 45.09 205 VAL A O 1
ATOM 1532 N N . LYS A 1 206 ? -13.294 27.705 -29.083 1.00 41.44 206 LYS A N 1
ATOM 1533 C CA . LYS A 1 206 ? -14.671 27.300 -29.423 1.00 41.44 206 LYS A CA 1
ATOM 1534 C C . LYS A 1 206 ? -15.395 28.158 -30.479 1.00 41.44 206 LYS A C 1
ATOM 1536 O O . LYS A 1 206 ? -16.597 28.383 -30.381 1.00 41.44 206 LYS A O 1
ATOM 1541 N N . GLN A 1 207 ? -14.642 28.561 -31.492 1.00 32.31 207 GLN A N 1
ATOM 1542 C CA . GLN A 1 207 ? -15.035 29.072 -32.812 1.00 32.31 207 GLN A CA 1
ATOM 1543 C C . GLN A 1 207 ? -13.858 28.660 -33.732 1.00 32.31 207 GLN A C 1
ATOM 1545 O O . GLN A 1 207 ? -12.725 28.631 -33.247 1.00 32.31 207 GLN A O 1
ATOM 1550 N N . ASP A 1 208 ? -14.028 28.189 -34.969 1.00 28.72 208 ASP A N 1
ATOM 1551 C CA . ASP A 1 208 ? -15.190 28.251 -35.879 1.00 28.72 208 ASP A CA 1
ATOM 1552 C C . ASP A 1 208 ? -15.721 26.860 -36.313 1.00 28.72 208 ASP A C 1
ATOM 1554 O O . ASP A 1 208 ? -15.288 25.830 -35.789 1.00 28.72 208 ASP A O 1
ATOM 1558 N N . ALA A 1 209 ? -16.683 26.810 -37.250 1.00 31.28 209 ALA A N 1
ATOM 1559 C CA . ALA A 1 209 ? -17.247 25.569 -37.802 1.00 31.28 209 ALA A CA 1
ATOM 1560 C C . ALA A 1 209 ? -17.766 25.720 -39.252 1.00 31.28 209 ALA A C 1
ATOM 1562 O O . ALA A 1 209 ? -18.417 26.717 -39.547 1.00 31.28 209 ALA A O 1
ATOM 1563 N N . ALA A 1 210 ? -17.577 24.663 -40.067 1.00 29.38 210 ALA A N 1
ATOM 1564 C CA . ALA A 1 210 ? -18.046 24.460 -41.460 1.00 29.38 210 ALA A CA 1
ATOM 1565 C C . ALA A 1 210 ? -17.446 25.425 -42.520 1.00 29.38 210 ALA A C 1
ATOM 1567 O O . ALA A 1 210 ? -17.305 26.613 -42.277 1.00 29.38 210 ALA A O 1
ATOM 1568 N N . ASP A 1 211 ? -17.001 24.954 -43.693 1.00 25.91 211 ASP A N 1
ATOM 1569 C CA . ASP A 1 211 ? -17.893 24.455 -44.756 1.00 25.91 211 ASP A CA 1
ATOM 1570 C C . ASP A 1 211 ? -17.267 23.414 -45.738 1.00 25.91 211 ASP A C 1
ATOM 1572 O O . ASP A 1 211 ? -16.053 23.285 -45.869 1.00 25.91 211 ASP A O 1
ATOM 1576 N N . SER A 1 212 ? -18.157 22.674 -46.409 1.00 32.84 212 SER A N 1
ATOM 1577 C CA . SER A 1 212 ? -18.116 22.032 -47.740 1.00 32.84 212 SER A CA 1
ATOM 1578 C C . SER A 1 212 ? -16.876 21.310 -48.323 1.00 32.84 212 SER A C 1
ATOM 1580 O O . SER A 1 212 ? -16.094 21.865 -49.089 1.00 32.84 212 SER A O 1
ATOM 1582 N N . SER A 1 213 ? -17.000 19.972 -48.294 1.00 33.22 213 SER A N 1
ATOM 1583 C CA . SER A 1 213 ? -17.203 19.125 -49.500 1.00 33.22 213 SER A CA 1
ATOM 1584 C C . SER A 1 213 ? -16.027 18.408 -50.196 1.00 33.22 213 SER A C 1
ATOM 1586 O O . SER A 1 213 ? -14.887 18.849 -50.195 1.00 33.22 213 SER A O 1
ATOM 1588 N N . THR A 1 214 ? -16.424 17.330 -50.891 1.00 25.81 214 THR A N 1
ATOM 1589 C CA . THR A 1 214 ? -15.752 16.630 -52.006 1.00 25.81 214 THR A CA 1
ATOM 1590 C C . THR A 1 214 ? -14.447 15.882 -51.693 1.00 25.81 214 THR A C 1
ATOM 1592 O O . THR A 1 214 ? -13.439 16.455 -51.302 1.00 25.81 214 THR A O 1
ATOM 1595 N N . GLY A 1 215 ? -14.455 14.568 -51.943 1.00 28.94 215 GLY A N 1
ATOM 1596 C CA . GLY A 1 215 ? -13.277 13.695 -51.900 1.00 28.94 215 GLY A CA 1
ATOM 1597 C C . GLY A 1 215 ? -13.132 12.868 -53.182 1.00 28.94 215 GLY A C 1
ATOM 1598 O O . GLY A 1 215 ? -13.955 12.979 -54.089 1.00 28.94 215 GLY A O 1
ATOM 1599 N N . ILE A 1 216 ? -12.100 12.022 -53.237 1.00 29.42 216 ILE A N 1
ATOM 1600 C CA . ILE A 1 216 ? -11.846 11.021 -54.290 1.00 29.42 216 ILE A CA 1
ATOM 1601 C C . ILE A 1 216 ? -11.422 9.709 -53.607 1.00 29.42 216 ILE A C 1
ATOM 1603 O O . ILE A 1 216 ? -10.715 9.749 -52.599 1.00 29.42 216 ILE A O 1
ATOM 1607 N N . SER A 1 217 ? -11.849 8.566 -54.152 1.00 30.62 217 SER A N 1
ATOM 1608 C CA . SER A 1 217 ? -11.577 7.223 -53.613 1.00 30.62 217 SER A CA 1
ATOM 1609 C C . SER A 1 217 ? -10.455 6.482 -54.349 1.00 30.62 217 SER A C 1
ATOM 1611 O O . SER A 1 217 ? -10.349 6.574 -55.570 1.00 30.62 217 SER A O 1
ATOM 1613 N N . ALA A 1 218 ? -9.705 5.678 -53.593 1.00 27.95 218 ALA A N 1
ATOM 1614 C CA . ALA A 1 218 ? -9.103 4.390 -53.966 1.00 27.95 218 ALA A CA 1
ATOM 1615 C C . ALA A 1 218 ? -8.809 3.670 -52.621 1.00 27.95 218 ALA A C 1
ATOM 1617 O O . ALA A 1 218 ? -8.137 4.265 -51.779 1.00 27.95 218 ALA A O 1
ATOM 1618 N N . GLU A 1 219 ? -9.459 2.564 -52.230 1.00 30.91 219 GLU A N 1
ATOM 1619 C CA . GLU A 1 219 ? -9.457 1.210 -52.840 1.00 30.91 219 GLU A CA 1
ATOM 1620 C C . GLU A 1 219 ? -8.017 0.647 -52.818 1.00 30.91 219 GLU A C 1
ATOM 1622 O O . GLU A 1 219 ? -7.121 1.261 -53.394 1.00 30.91 219 GLU A O 1
ATOM 1627 N N . ASP A 1 220 ? -7.661 -0.450 -52.139 1.00 34.25 220 ASP A N 1
ATOM 1628 C CA . ASP A 1 220 ? -8.387 -1.629 -51.592 1.00 34.25 220 ASP A CA 1
ATOM 1629 C C . ASP A 1 220 ? -8.124 -1.752 -50.036 1.00 34.25 220 ASP A C 1
ATOM 1631 O O . ASP A 1 220 ? -7.598 -0.794 -49.467 1.00 34.25 220 ASP A O 1
ATOM 1635 N N . THR A 1 221 ? -8.448 -2.756 -49.190 1.00 32.38 221 THR A N 1
ATOM 1636 C CA . THR A 1 221 ? -8.836 -4.185 -49.315 1.00 32.38 221 THR A CA 1
ATOM 1637 C C . THR A 1 221 ? -9.758 -4.679 -48.176 1.00 32.38 221 THR A C 1
ATOM 1639 O O . THR A 1 221 ? -9.697 -4.204 -47.042 1.00 32.38 221 THR A O 1
ATOM 1642 N N . ASP A 1 222 ? -10.563 -5.694 -48.511 1.00 34.75 222 ASP A N 1
ATOM 1643 C CA . ASP A 1 222 ? -11.330 -6.674 -47.704 1.00 34.75 222 ASP A CA 1
ATOM 1644 C C . ASP A 1 222 ? -10.713 -7.038 -46.313 1.00 34.75 222 ASP A C 1
ATOM 1646 O O . ASP A 1 222 ? -9.524 -7.333 -46.199 1.00 34.75 222 ASP A O 1
ATOM 1650 N N . THR A 1 223 ? -11.445 -7.093 -45.183 1.00 35.19 223 THR A N 1
ATOM 1651 C CA . THR A 1 223 ? -12.505 -8.097 -44.925 1.00 35.19 223 THR A CA 1
ATOM 1652 C C . THR A 1 223 ? -13.506 -7.773 -43.787 1.00 35.19 223 THR A C 1
ATOM 1654 O O . THR A 1 223 ? -13.126 -7.397 -42.681 1.00 35.19 223 THR A O 1
ATOM 1657 N N . LEU A 1 224 ? -14.787 -8.098 -44.039 1.00 39.75 224 LEU A N 1
ATOM 1658 C CA . LEU A 1 224 ? -15.832 -8.591 -43.101 1.00 39.75 224 LEU A CA 1
ATOM 1659 C C . LEU A 1 224 ? -16.450 -7.700 -41.972 1.00 39.75 224 LEU A C 1
ATOM 1661 O O . LEU A 1 224 ? -16.210 -7.908 -40.787 1.00 39.75 224 LEU A O 1
ATOM 1665 N N . ASN A 1 225 ? -17.471 -6.919 -42.369 1.00 36.84 225 ASN A N 1
ATOM 1666 C CA . ASN A 1 225 ? -18.869 -6.908 -41.848 1.00 36.84 225 ASN A CA 1
ATOM 1667 C C . ASN A 1 225 ? -19.301 -6.442 -40.417 1.00 36.84 225 ASN A C 1
ATOM 1669 O O . ASN A 1 225 ? -18.603 -6.569 -39.417 1.00 36.84 225 ASN A O 1
ATOM 1673 N N . ALA A 1 226 ? -20.591 -6.038 -40.362 1.00 44.00 226 ALA A N 1
ATOM 1674 C CA . ALA A 1 226 ? -21.468 -5.672 -39.220 1.00 44.00 226 ALA A CA 1
ATOM 1675 C C . ALA A 1 226 ? -21.462 -4.185 -38.736 1.00 44.00 226 ALA A C 1
ATOM 1677 O O . ALA A 1 226 ? -20.443 -3.501 -38.828 1.00 44.00 226 ALA A O 1
ATOM 1678 N N . PRO A 1 227 ? -22.617 -3.633 -38.280 1.00 47.31 227 PRO A N 1
ATOM 1679 C CA . PRO A 1 227 ? -22.920 -2.199 -38.419 1.00 47.31 227 PRO A CA 1
ATOM 1680 C C . PRO A 1 227 ? -22.322 -1.270 -37.347 1.00 47.31 227 PRO A C 1
ATOM 1682 O O . PRO A 1 227 ? -22.189 -1.604 -36.169 1.00 47.31 227 PRO A O 1
ATOM 1685 N N . VAL A 1 228 ? -22.016 -0.036 -37.763 1.00 51.72 228 VAL A N 1
ATOM 1686 C CA . VAL A 1 228 ? -21.330 0.976 -36.937 1.00 51.72 228 VAL A CA 1
ATOM 1687 C C . VAL A 1 228 ? -22.240 1.752 -35.974 1.00 51.72 228 VAL A C 1
ATOM 1689 O O . VAL A 1 228 ? -21.763 2.204 -34.926 1.00 51.72 228 VAL A O 1
ATOM 1692 N N . ASP A 1 229 ? -23.539 1.882 -36.263 1.00 58.41 229 ASP A N 1
ATOM 1693 C CA . ASP A 1 229 ? -24.454 2.685 -35.438 1.00 58.41 229 ASP A CA 1
ATOM 1694 C C . ASP A 1 229 ? -24.737 2.083 -34.055 1.00 58.41 229 ASP A C 1
ATOM 1696 O O . ASP A 1 229 ? -24.863 2.834 -33.085 1.00 58.41 229 ASP A O 1
ATOM 1700 N N . ASP A 1 230 ? -24.712 0.754 -33.901 1.00 69.62 230 ASP A N 1
ATOM 1701 C CA . ASP A 1 230 ? -24.921 0.091 -32.604 1.00 69.62 230 ASP A CA 1
ATOM 1702 C C . ASP A 1 230 ? -23.916 0.544 -31.537 1.00 69.62 230 ASP A C 1
ATOM 1704 O O . ASP A 1 230 ? -24.271 0.752 -30.373 1.00 69.62 230 ASP A O 1
ATOM 1708 N N . LYS A 1 231 ? -22.645 0.749 -31.911 1.00 75.44 231 LYS A N 1
ATOM 1709 C CA . LYS A 1 231 ? -21.629 1.269 -30.979 1.00 75.44 231 LYS A CA 1
ATOM 1710 C C . LYS A 1 231 ? -21.949 2.704 -30.563 1.00 75.44 231 LYS A C 1
ATOM 1712 O O . LYS A 1 231 ? -21.867 3.024 -29.376 1.00 75.44 231 LYS A O 1
ATOM 1717 N N . LYS A 1 232 ? -22.366 3.553 -31.506 1.00 81.38 232 LYS A N 1
ATOM 1718 C CA . LYS A 1 232 ? -22.731 4.957 -31.259 1.00 81.38 232 LYS A CA 1
ATOM 1719 C C . LYS A 1 232 ? -23.975 5.060 -30.366 1.00 81.38 232 LYS A C 1
ATOM 1721 O O . LYS A 1 232 ? -23.952 5.792 -29.374 1.00 81.38 232 LYS A O 1
ATOM 1726 N N . ALA A 1 233 ? -25.003 4.256 -30.640 1.00 80.75 233 ALA A N 1
ATOM 1727 C CA . ALA A 1 233 ? -26.221 4.152 -29.839 1.00 80.75 233 ALA A CA 1
ATOM 1728 C C . ALA A 1 233 ? -25.944 3.633 -28.415 1.00 80.75 233 ALA A C 1
ATOM 1730 O O . ALA A 1 233 ? -26.383 4.243 -27.437 1.00 80.75 233 ALA A O 1
ATOM 1731 N N . ARG A 1 234 ? -25.148 2.562 -28.264 1.00 75.75 234 ARG A N 1
ATOM 1732 C CA . ARG A 1 234 ? -24.781 2.008 -26.945 1.00 75.75 234 ARG A CA 1
ATOM 1733 C C . ARG A 1 234 ? -23.960 2.989 -26.104 1.00 75.75 234 ARG A C 1
ATOM 1735 O O . ARG A 1 234 ? -24.203 3.093 -24.901 1.00 75.75 234 ARG A O 1
ATOM 1742 N N . ILE A 1 235 ? -23.041 3.744 -26.714 1.00 83.56 235 ILE A N 1
ATOM 1743 C CA . ILE A 1 235 ? -22.284 4.804 -26.026 1.00 83.56 235 ILE A CA 1
ATOM 1744 C C . ILE A 1 235 ? -23.220 5.942 -25.589 1.00 83.56 235 ILE A C 1
ATOM 1746 O O . ILE A 1 235 ? -23.160 6.366 -24.432 1.00 83.56 235 ILE A O 1
ATOM 1750 N N . ALA A 1 236 ? -24.131 6.395 -26.457 1.00 84.56 236 ALA A N 1
ATOM 1751 C CA . ALA A 1 236 ? -25.114 7.424 -26.111 1.00 84.56 236 ALA A CA 1
ATOM 1752 C C . ALA A 1 236 ? -26.023 6.990 -24.943 1.00 84.56 236 ALA A C 1
ATOM 1754 O O . ALA A 1 236 ? -26.192 7.742 -23.980 1.00 84.56 236 ALA A O 1
ATOM 1755 N N . ALA A 1 237 ? -26.532 5.753 -24.968 1.00 82.69 237 ALA A N 1
ATOM 1756 C CA . ALA A 1 237 ? -27.353 5.187 -23.898 1.00 82.69 237 ALA A CA 1
ATOM 1757 C C . ALA A 1 237 ? -26.592 5.062 -22.562 1.00 82.69 237 ALA A C 1
ATOM 1759 O O . ALA A 1 237 ? -27.152 5.344 -21.499 1.00 82.69 237 ALA A O 1
ATOM 1760 N N . ALA A 1 238 ? -25.306 4.692 -22.595 1.00 86.44 238 ALA A N 1
ATOM 1761 C CA . ALA A 1 238 ? -24.457 4.649 -21.404 1.00 86.44 238 ALA A CA 1
ATOM 1762 C C . ALA A 1 238 ? -24.228 6.052 -20.808 1.00 86.44 238 ALA A C 1
ATOM 1764 O O . ALA A 1 238 ? -24.381 6.242 -19.599 1.00 86.44 238 ALA A O 1
ATOM 1765 N N . VAL A 1 239 ? -23.940 7.054 -21.648 1.00 88.25 239 VAL A N 1
ATOM 1766 C CA . VAL A 1 239 ? -23.777 8.457 -21.221 1.00 88.25 239 VAL A CA 1
ATOM 1767 C C . VAL A 1 239 ? -25.088 9.035 -20.672 1.00 88.25 239 VAL A C 1
ATOM 1769 O O . VAL A 1 239 ? -25.061 9.756 -19.673 1.00 88.25 239 VAL A O 1
ATOM 1772 N N . ALA A 1 240 ? -26.237 8.687 -21.260 1.00 88.25 240 ALA A N 1
ATOM 1773 C CA . ALA A 1 240 ? -27.552 9.076 -20.753 1.00 88.25 240 ALA A CA 1
ATOM 1774 C C . ALA A 1 240 ? -27.824 8.485 -19.357 1.00 88.25 240 ALA A C 1
ATOM 1776 O O . ALA A 1 240 ? -28.139 9.233 -18.430 1.00 88.25 240 ALA A O 1
ATOM 1777 N N . LYS A 1 241 ? -27.608 7.173 -19.163 1.00 82.94 241 LYS A N 1
ATOM 1778 C CA . LYS A 1 241 ? -27.746 6.518 -17.847 1.00 82.94 241 LYS A CA 1
ATOM 1779 C C . LYS A 1 241 ? -26.781 7.095 -16.802 1.00 82.94 241 LYS A C 1
ATOM 1781 O O . LYS A 1 241 ? -27.182 7.309 -15.659 1.00 82.94 241 LYS A O 1
ATOM 1786 N N . ALA A 1 242 ? -25.544 7.418 -17.187 1.00 86.31 242 ALA A N 1
ATOM 1787 C CA . ALA A 1 242 ? -24.574 8.065 -16.301 1.00 86.31 242 ALA A CA 1
ATOM 1788 C C . ALA A 1 242 ? -25.008 9.486 -15.884 1.00 86.31 242 ALA A C 1
ATOM 1790 O O . ALA A 1 242 ? -24.914 9.834 -14.705 1.00 86.31 242 ALA A O 1
ATOM 1791 N N . LYS A 1 243 ? -25.537 10.293 -16.818 1.00 89.25 243 LYS A N 1
ATOM 1792 C CA . LYS A 1 243 ? -26.116 11.613 -16.509 1.00 89.25 243 LYS A CA 1
ATOM 1793 C C . LYS A 1 243 ? -27.335 11.499 -15.592 1.00 89.25 243 LYS A C 1
ATOM 1795 O O . LYS A 1 243 ? -27.388 12.219 -14.600 1.00 89.25 243 LYS A O 1
ATOM 1800 N N . ALA A 1 244 ? -28.260 10.580 -15.872 1.00 86.06 244 ALA A N 1
ATOM 1801 C CA . ALA A 1 244 ? -29.450 10.358 -15.050 1.00 86.06 244 ALA A CA 1
ATOM 1802 C C . ALA A 1 244 ? -29.087 9.948 -13.611 1.00 86.06 244 ALA A C 1
ATOM 1804 O O . ALA A 1 244 ? -29.564 10.565 -12.661 1.00 86.06 244 ALA A O 1
ATOM 1805 N N . LYS A 1 245 ? -28.161 8.991 -13.433 1.00 90.00 245 LYS A N 1
ATOM 1806 C CA . LYS A 1 245 ? -27.690 8.588 -12.096 1.00 90.00 245 LYS A CA 1
ATOM 1807 C C . LYS A 1 245 ? -27.000 9.741 -11.354 1.00 90.00 245 LYS A C 1
ATOM 1809 O O . LYS A 1 245 ? -27.209 9.897 -10.156 1.00 90.00 245 LYS A O 1
ATOM 1814 N N . LYS A 1 246 ? -26.227 10.584 -12.053 1.00 82.94 246 LYS A N 1
ATOM 1815 C CA . LYS A 1 246 ? -25.601 11.778 -11.456 1.00 82.94 246 LYS A CA 1
ATOM 1816 C C . LYS A 1 246 ? -26.611 12.882 -11.110 1.00 82.94 246 LYS A C 1
ATOM 1818 O O . LYS A 1 246 ? -26.377 13.614 -10.156 1.00 82.94 246 LYS A O 1
ATOM 1823 N N . ALA A 1 247 ? -27.715 13.002 -11.849 1.00 77.75 247 ALA A N 1
ATOM 1824 C CA . ALA A 1 247 ? -28.804 13.918 -11.513 1.00 77.75 247 ALA A CA 1
ATOM 1825 C C . ALA A 1 247 ? -29.567 13.440 -10.267 1.00 77.75 247 ALA A C 1
ATOM 1827 O O . ALA A 1 247 ? -29.730 14.218 -9.333 1.00 77.75 247 ALA A O 1
ATOM 1828 N N . ALA A 1 248 ? -29.931 12.154 -10.202 1.00 78.94 248 ALA A N 1
ATOM 1829 C CA . ALA A 1 248 ? -30.591 11.558 -9.037 1.00 78.94 248 ALA A CA 1
ATOM 1830 C C . ALA A 1 248 ? -29.757 11.718 -7.751 1.00 78.94 248 ALA A C 1
ATOM 1832 O O . ALA A 1 248 ? -30.271 12.207 -6.751 1.00 78.94 248 ALA A O 1
ATOM 1833 N N . LEU A 1 249 ? -28.451 11.424 -7.817 1.00 78.12 249 LEU A N 1
ATOM 1834 C CA . LEU A 1 249 ? -27.507 11.635 -6.707 1.00 78.12 249 LEU A CA 1
ATOM 1835 C C . LEU A 1 249 ? -27.303 13.114 -6.330 1.00 78.12 249 LEU A C 1
ATOM 1837 O O . LEU A 1 249 ? -26.812 13.403 -5.246 1.00 78.12 249 LEU A O 1
ATOM 1841 N N . LYS A 1 250 ? -27.637 14.069 -7.209 1.00 75.94 250 LYS A N 1
ATOM 1842 C CA . LYS A 1 250 ? -27.633 15.492 -6.842 1.00 75.94 250 LYS A CA 1
ATOM 1843 C C . LYS A 1 250 ? -28.941 15.899 -6.157 1.00 75.94 250 LYS A C 1
ATOM 1845 O O . LYS A 1 250 ? -28.919 16.806 -5.340 1.00 75.94 250 LYS A O 1
ATOM 1850 N N . ILE A 1 251 ? -30.058 15.245 -6.479 1.00 73.88 251 ILE A N 1
ATOM 1851 C CA . ILE A 1 251 ? -31.358 15.507 -5.849 1.00 73.88 251 ILE A CA 1
ATOM 1852 C C . ILE A 1 251 ? -31.369 14.961 -4.414 1.00 73.88 251 ILE A C 1
ATOM 1854 O O . ILE A 1 251 ? -31.686 15.722 -3.506 1.00 73.88 251 ILE A O 1
ATOM 1858 N N . SER A 1 252 ? -30.931 13.711 -4.193 1.00 69.94 252 SER A N 1
ATOM 1859 C CA . SER A 1 252 ? -30.860 13.104 -2.848 1.00 69.94 252 SER A CA 1
ATOM 1860 C C . SER A 1 252 ? -30.073 13.967 -1.861 1.00 69.94 252 SER A C 1
ATOM 1862 O O . SER A 1 252 ? -30.581 14.332 -0.805 1.00 69.94 252 SER A O 1
ATOM 1864 N N . ASN A 1 253 ? -28.875 14.389 -2.268 1.00 68.69 253 ASN A N 1
ATOM 1865 C CA . ASN A 1 253 ? -27.965 15.181 -1.444 1.00 68.69 253 ASN A CA 1
ATOM 1866 C C . ASN A 1 253 ? -28.444 16.629 -1.218 1.00 68.69 253 ASN A C 1
ATOM 1868 O O . ASN A 1 253 ? -27.841 17.346 -0.428 1.00 68.69 253 ASN A O 1
ATOM 1872 N N . ASN A 1 254 ? -29.488 17.079 -1.924 1.00 63.41 254 ASN A N 1
ATOM 1873 C CA . ASN A 1 254 ? -30.119 18.379 -1.695 1.00 63.41 254 ASN A CA 1
ATOM 1874 C C . ASN A 1 254 ? -31.315 18.259 -0.735 1.00 63.41 254 ASN A C 1
ATOM 1876 O O . ASN A 1 254 ? -31.555 19.181 0.032 1.00 63.41 254 ASN A O 1
ATOM 1880 N N . THR A 1 255 ? -32.033 17.129 -0.745 1.00 57.53 255 THR A N 1
ATOM 1881 C CA . THR A 1 255 ? -33.156 16.850 0.174 1.00 57.53 255 THR A CA 1
ATOM 1882 C C . THR A 1 255 ? -32.737 16.462 1.596 1.00 57.53 255 THR A C 1
ATOM 1884 O O . THR A 1 255 ? -33.582 16.431 2.486 1.00 57.53 255 THR A O 1
ATOM 1887 N N . GLU A 1 256 ? -31.455 16.170 1.825 1.00 55.91 256 GLU A N 1
ATOM 1888 C CA . GLU A 1 256 ? -30.895 15.910 3.162 1.00 55.91 256 GLU A CA 1
ATOM 1889 C C . GLU A 1 256 ? -30.406 17.184 3.877 1.00 55.91 256 GLU A C 1
ATOM 1891 O O . GLU A 1 256 ? -30.120 17.124 5.064 1.00 55.91 256 GLU A O 1
ATOM 1896 N N . HIS A 1 257 ? -30.325 18.332 3.189 1.00 51.91 257 HIS A N 1
ATOM 1897 C CA . HIS A 1 257 ? -29.803 19.595 3.746 1.00 51.91 257 HIS A CA 1
ATOM 1898 C C . HIS A 1 257 ? -30.891 20.661 3.996 1.00 51.91 257 HIS A C 1
ATOM 1900 O O . HIS A 1 257 ? -30.580 21.807 4.294 1.00 51.91 257 HIS A O 1
ATOM 1906 N N . ASP A 1 258 ? -32.164 20.289 3.851 1.00 51.66 258 ASP A N 1
ATOM 1907 C CA . ASP A 1 258 ? -33.338 21.175 3.939 1.00 51.66 258 ASP A CA 1
ATOM 1908 C C . ASP A 1 258 ? -34.274 20.694 5.072 1.00 51.66 258 ASP A C 1
ATOM 1910 O O . ASP A 1 258 ? -35.486 20.546 4.900 1.00 51.66 258 ASP A O 1
ATOM 1914 N N . LYS A 1 259 ? -33.664 20.277 6.195 1.00 54.12 259 LYS A N 1
ATOM 1915 C CA . LYS A 1 259 ? -34.326 19.553 7.298 1.00 54.12 259 LYS A CA 1
ATOM 1916 C C . LYS A 1 259 ? -33.714 19.728 8.699 1.00 54.12 259 LYS A C 1
ATOM 1918 O O . LYS A 1 259 ? -34.221 19.094 9.625 1.00 54.12 259 LYS A O 1
ATOM 1923 N N . ASP A 1 260 ? -32.689 20.571 8.827 1.00 44.38 260 ASP A N 1
ATOM 1924 C CA . ASP A 1 260 ? -32.080 21.030 10.088 1.00 44.38 260 ASP A CA 1
ATOM 1925 C C . ASP A 1 260 ? -32.395 22.526 10.288 1.00 44.38 260 ASP A C 1
ATOM 1927 O O . ASP A 1 260 ? -32.294 23.269 9.281 1.00 44.38 260 ASP A O 1
#

pLDDT: mean 71.36, std 24.33, range [25.81, 98.62]

Secondary structure (DSSP, 8-state):
-GGGT-HHHHHHTTGGG----SHHHHT-TT---HHHHHHHHHHHHHHHHHHHHHHHHHHHHHHHHHHHHHHHHHHHHHHHHHHHHHHHHHS-HHHHHHHHHHHHHHHHHHHHHHHHHTT-SS--------------TTSHHHHHHHHHHHHHHHHHHHHHHHTSS-----------------SSHHHHHHHHHHHHHHHHTTTS-----------------------SHHHHHHHHHHHHHHHHHHHHHHHHHHHTSS--

Sequence (260 aa):
HAKAQEYDKATSFNLADCIECGCCTYVCPSEIPLVEYYRIAKAAIKAEAEEKKQAELAKQRFDLRTQRLEDEKRAREAKQKASAQRRKSNMSSSDKDAVALAMARIKAKKAAANAQADSTSTTSTRAGAETETETETGSDHKRQDISAAVARAKAKKAAQKSAAAQDVTASNITSSMPETSAPADERQAKIAAAVARAKAKKAGVKQDAADSSTGISAEDTDTLNAPVDDKKARIAAAVAKAKAKKAALKISNNTEHDKD

Foldseek 3Di:
DLVVLPLVVCVVVVLVPDPLPQPCQVPDPVNDSVSVSSVVSVVVVVVVVVVVVVVVVVVVVVVVVVVVVVVVVVVVVVVVVVVVVVVVVPDDPVNVVVVVVVVVVVVVVVVVVVVVVVVPPDDDDDDDDDDDDDDDPDDVVVVVVVVVVVVVVVVVVVVVVVVPPDDDDDDDDDDDDDDDDDDDVVVVVVVVVVVVVVVVVVVPPDDDDDDDDDDDDDDDDDDDDDDDVVVVVVVVVVVVVVVVVVVVVVVVVVVVVPPD